Protein AF-A0A2V8DHC6-F1 (afdb_monomer_lite)

Secondary structure (DSSP, 8-state):
---------------------------TT--HHHHHT-SSPPPHHHHHHHHHHHHHHHTT-EEEEESSTT-S-EEEEE-GGG-EEEEEEEE-STT---EEEEEEEEEEEEEBTTS-EEEEEEEEEEEEETTEEEEEEEEPPSSSTTHHHHHHHHT-S--EEEEEEEETTEEEEEEEEE--PPTT----SPTT-EEEEEEETTT--EEEEEEEPPPBTTTTB-TT-EEEEEEEEE-TT------SSSPPPSSB-

Sequence (253 aa):
MTWMRGRRVWVGAAWVLSAGLASQGQVLNLPPRDVIIQSRALIDAEVAAVLEAARHAVERRTFRLSYTPGGPGADIQMGPGGRPRYIRMLSGQEGHAETVTFLHYTATAARGCDGMPRTGELVLEYEHKGSTWTAKARMRSEFELNNAAFEMLAGHQALTSGPVERLSDRTLRALVAPFQRPEGVLGGPPPGTLMSLWLDTDSLLPVRWSLTLPASAEHGIPAGVPDFEVWFTYLDGLELQPPTDVPAPACIS

Structure (mmCIF, N/CA/C/O backbone):
data_AF-A0A2V8DHC6-F1
#
_entry.id   AF-A0A2V8DHC6-F1
#
loop_
_atom_site.group_PDB
_atom_site.id
_atom_site.type_symbol
_atom_site.label_atom_id
_atom_site.label_alt_id
_atom_site.label_comp_id
_atom_site.label_asym_id
_atom_site.label_entity_id
_atom_site.label_seq_id
_atom_site.pdbx_PDB_ins_code
_atom_site.Cartn_x
_atom_site.Cartn_y
_atom_site.Cartn_z
_atom_site.occupancy
_atom_site.B_iso_or_equiv
_atom_site.auth_seq_id
_atom_site.auth_comp_id
_atom_site.auth_asym_id
_atom_site.auth_atom_id
_atom_site.pdbx_PDB_model_num
ATOM 1 N N . MET A 1 1 ? 18.384 10.936 -98.436 1.00 47.50 1 MET A N 1
ATOM 2 C CA . MET A 1 1 ? 18.915 9.618 -98.035 1.00 47.50 1 MET A CA 1
ATOM 3 C C . MET A 1 1 ? 18.195 9.165 -96.781 1.00 47.50 1 MET A C 1
ATOM 5 O O . MET A 1 1 ? 18.211 9.850 -95.770 1.00 47.50 1 MET A O 1
ATOM 9 N N . THR A 1 2 ? 17.477 8.065 -96.938 1.00 60.12 2 THR A N 1
ATOM 10 C CA . THR A 1 2 ? 16.573 7.377 -96.016 1.00 60.12 2 THR A CA 1
ATOM 11 C C . THR A 1 2 ? 17.347 6.735 -94.868 1.00 60.12 2 THR A C 1
ATOM 13 O O . THR A 1 2 ? 18.276 6.000 -95.168 1.00 60.12 2 THR A O 1
ATOM 16 N N . TRP A 1 3 ? 16.949 6.912 -93.603 1.00 48.31 3 TRP A N 1
ATOM 17 C CA . TRP A 1 3 ? 17.277 5.953 -92.535 1.00 48.31 3 TRP A CA 1
ATOM 18 C C . TRP A 1 3 ? 16.169 5.913 -91.474 1.00 48.31 3 TRP A C 1
ATOM 20 O O . TRP A 1 3 ? 15.979 6.842 -90.695 1.00 48.31 3 TRP A O 1
ATOM 30 N N . MET A 1 4 ? 15.430 4.800 -91.480 1.00 54.06 4 MET A N 1
ATOM 31 C CA . MET A 1 4 ? 14.541 4.348 -90.412 1.00 54.06 4 MET A CA 1
ATOM 32 C C . MET A 1 4 ? 15.364 3.729 -89.274 1.00 54.06 4 MET A C 1
ATOM 34 O O . MET A 1 4 ? 16.204 2.877 -89.543 1.00 54.06 4 MET A O 1
ATOM 38 N N . ARG A 1 5 ? 15.051 4.052 -88.015 1.00 55.22 5 ARG A N 1
ATOM 39 C CA . ARG A 1 5 ? 15.232 3.211 -86.807 1.00 55.22 5 ARG A CA 1
ATOM 40 C C . ARG A 1 5 ? 14.212 3.742 -85.792 1.00 55.22 5 ARG A C 1
ATOM 42 O O . ARG A 1 5 ? 14.169 4.939 -85.565 1.00 55.22 5 ARG A O 1
ATOM 49 N N . GLY A 1 6 ? 13.295 2.992 -85.196 1.00 55.94 6 GLY A N 1
ATOM 50 C CA . GLY A 1 6 ? 13.301 1.588 -84.805 1.00 55.94 6 GLY A CA 1
ATOM 51 C C . GLY A 1 6 ? 12.919 1.568 -83.322 1.00 55.94 6 GLY A C 1
ATOM 52 O O . GLY A 1 6 ? 13.794 1.613 -82.463 1.00 55.94 6 GLY A O 1
ATOM 53 N N . ARG A 1 7 ? 11.611 1.604 -83.028 1.00 54.03 7 ARG A N 1
ATOM 54 C CA . ARG A 1 7 ? 11.045 1.566 -81.667 1.00 54.03 7 ARG A CA 1
ATOM 55 C C . ARG A 1 7 ? 11.414 0.241 -80.987 1.00 54.03 7 ARG A C 1
ATOM 57 O O . ARG A 1 7 ? 11.064 -0.816 -81.501 1.00 54.03 7 ARG A O 1
ATOM 64 N N . ARG A 1 8 ? 12.049 0.293 -79.811 1.00 63.28 8 ARG A N 1
ATOM 65 C CA . ARG A 1 8 ? 12.099 -0.828 -78.857 1.00 63.28 8 ARG A CA 1
ATOM 66 C C . ARG A 1 8 ? 11.177 -0.506 -77.688 1.00 63.28 8 ARG A C 1
ATOM 68 O O . ARG A 1 8 ? 11.468 0.385 -76.898 1.00 63.28 8 ARG A O 1
ATOM 75 N N . VAL A 1 9 ? 10.056 -1.215 -77.618 1.00 54.62 9 VAL A N 1
ATOM 76 C CA . VAL A 1 9 ? 9.161 -1.228 -76.459 1.00 54.62 9 VAL A CA 1
ATOM 77 C C . VAL A 1 9 ? 9.721 -2.259 -75.481 1.00 54.62 9 VAL A C 1
ATOM 79 O O . VAL A 1 9 ? 9.819 -3.435 -75.819 1.00 54.62 9 VAL A O 1
ATOM 82 N N . TRP A 1 10 ? 10.134 -1.811 -74.299 1.00 51.84 10 TRP A N 1
ATOM 83 C CA . TRP A 1 10 ? 10.499 -2.686 -73.189 1.00 51.84 10 TRP A CA 1
ATOM 84 C C . TRP A 1 10 ? 9.227 -3.051 -72.425 1.00 51.84 10 TRP A C 1
ATOM 86 O O . TRP A 1 10 ? 8.629 -2.202 -71.769 1.00 51.84 10 TRP A O 1
ATOM 96 N N . VAL A 1 11 ? 8.802 -4.310 -72.522 1.00 54.59 11 VAL A N 1
ATOM 97 C CA . VAL A 1 11 ? 7.788 -4.883 -71.632 1.00 54.59 11 VAL A CA 1
ATOM 98 C C . VAL A 1 11 ? 8.524 -5.333 -70.372 1.00 54.59 11 VAL A C 1
ATOM 100 O O . VAL A 1 11 ? 9.143 -6.394 -70.348 1.00 54.59 11 VAL A O 1
ATOM 103 N N . GLY A 1 12 ? 8.539 -4.476 -69.352 1.00 55.88 12 GLY A N 1
ATOM 104 C CA . GLY A 1 12 ? 9.046 -4.827 -68.029 1.00 55.88 12 GLY A CA 1
ATOM 105 C C . GLY A 1 12 ? 8.072 -5.779 -67.341 1.00 55.88 12 GLY A C 1
ATOM 106 O O . GLY A 1 12 ? 6.930 -5.411 -67.079 1.00 55.88 12 GLY A O 1
ATOM 107 N N . ALA A 1 13 ? 8.516 -7.004 -67.068 1.00 55.19 13 ALA A N 1
ATOM 108 C CA . ALA A 1 13 ? 7.781 -7.966 -66.259 1.00 55.19 13 ALA A CA 1
ATOM 109 C C . ALA A 1 13 ? 7.703 -7.462 -64.807 1.00 55.19 13 ALA A C 1
ATOM 111 O O . ALA A 1 13 ? 8.713 -7.401 -64.104 1.00 55.19 13 ALA A O 1
ATOM 112 N N . ALA A 1 14 ? 6.505 -7.077 -64.371 1.00 51.75 14 ALA A N 1
ATOM 113 C CA . ALA A 1 14 ? 6.227 -6.724 -62.987 1.00 51.75 14 ALA A CA 1
ATOM 114 C C . ALA A 1 14 ? 6.125 -8.007 -62.150 1.00 51.75 14 ALA A C 1
ATOM 116 O O . ALA A 1 14 ? 5.135 -8.733 -62.217 1.00 51.75 14 ALA A O 1
ATOM 117 N N . TRP A 1 15 ? 7.161 -8.292 -61.363 1.00 52.22 15 TRP A N 1
ATOM 118 C CA . TRP A 1 15 ? 7.097 -9.300 -60.311 1.00 52.22 15 TRP A CA 1
ATOM 119 C C . TRP A 1 15 ? 6.249 -8.748 -59.165 1.00 52.22 15 TRP A C 1
ATOM 121 O O . TRP A 1 15 ? 6.691 -7.889 -58.404 1.00 52.22 15 TRP A O 1
ATOM 131 N N . VAL A 1 16 ? 5.012 -9.230 -59.052 1.00 58.09 16 VAL A N 1
ATOM 132 C CA . VAL A 1 16 ? 4.187 -9.030 -57.859 1.00 58.09 16 VAL A CA 1
ATOM 133 C C . VAL A 1 16 ? 4.774 -9.915 -56.761 1.00 58.09 16 VAL A C 1
ATOM 135 O O . VAL A 1 16 ? 4.495 -11.108 -56.685 1.00 58.09 16 VAL A O 1
ATOM 138 N N . LEU A 1 17 ? 5.636 -9.333 -55.927 1.00 57.66 17 LEU A N 1
ATOM 139 C CA . LEU A 1 17 ? 6.003 -9.902 -54.635 1.00 57.66 17 LEU A CA 1
ATOM 140 C C . LEU A 1 17 ? 4.756 -9.857 -53.752 1.00 57.66 17 LEU A C 1
ATOM 142 O O . LEU A 1 17 ? 4.441 -8.837 -53.143 1.00 57.66 17 LEU A O 1
ATOM 146 N N . SER A 1 18 ? 4.018 -10.964 -53.716 1.00 58.03 18 SER A N 1
ATOM 147 C CA . SER A 1 18 ? 2.996 -11.206 -52.707 1.00 58.03 18 SER A CA 1
ATOM 148 C C . SER A 1 18 ? 3.688 -11.268 -51.346 1.00 58.03 18 SER A C 1
ATOM 150 O O . SER A 1 18 ? 4.169 -12.319 -50.926 1.00 58.03 18 SER A O 1
ATOM 152 N N . ALA A 1 19 ? 3.785 -10.122 -50.673 1.00 60.69 19 ALA A N 1
ATOM 153 C CA . ALA A 1 19 ? 4.118 -10.059 -49.262 1.00 60.69 19 ALA A CA 1
ATOM 154 C C . ALA A 1 19 ? 3.011 -10.801 -48.510 1.00 60.69 19 ALA A C 1
ATOM 156 O O . ALA A 1 19 ? 1.928 -10.266 -48.275 1.00 60.69 19 ALA A O 1
ATOM 157 N N . GLY A 1 20 ? 3.261 -12.074 -48.204 1.00 52.97 20 GLY A N 1
ATOM 158 C CA . GLY A 1 20 ? 2.447 -12.827 -47.271 1.00 52.97 20 GLY A CA 1
ATOM 159 C C . GLY A 1 20 ? 2.486 -12.095 -45.940 1.00 52.97 20 GLY A C 1
ATOM 160 O O . GLY A 1 20 ? 3.462 -12.201 -45.201 1.00 52.97 20 GLY A O 1
ATOM 161 N N . LEU A 1 21 ? 1.433 -11.332 -45.650 1.00 58.44 21 LEU A N 1
ATOM 162 C CA . LEU A 1 21 ? 1.087 -10.920 -44.301 1.00 58.44 21 LEU A CA 1
ATOM 163 C C . LEU A 1 21 ? 0.757 -12.207 -43.548 1.00 58.44 21 LEU A C 1
ATOM 165 O O . LEU A 1 21 ? -0.398 -12.606 -43.433 1.00 58.44 21 LEU A O 1
ATOM 169 N N . ALA A 1 22 ? 1.798 -12.900 -43.089 1.00 55.72 22 ALA A N 1
ATOM 170 C CA . ALA A 1 22 ? 1.661 -13.828 -41.996 1.00 55.72 22 ALA A CA 1
ATOM 171 C C . ALA A 1 22 ? 1.126 -12.986 -40.841 1.00 55.72 22 ALA A C 1
ATOM 173 O O . ALA A 1 22 ? 1.866 -12.230 -40.208 1.00 55.72 22 ALA A O 1
ATOM 174 N N . SER A 1 23 ? -0.183 -13.070 -40.614 1.00 51.97 23 SER A N 1
ATOM 175 C CA . SER A 1 23 ? -0.780 -12.761 -39.332 1.00 51.97 23 SER A CA 1
ATOM 176 C C . SER A 1 23 ? -0.097 -13.691 -38.341 1.00 51.97 23 SER A C 1
ATOM 178 O O . SER A 1 23 ? -0.544 -14.816 -38.112 1.00 51.97 23 SER A O 1
ATOM 180 N N . GLN A 1 24 ? 1.046 -13.262 -37.809 1.00 52.16 24 GLN A N 1
ATOM 181 C CA . GLN A 1 24 ? 1.501 -13.776 -36.540 1.00 52.16 24 GLN A CA 1
ATOM 182 C C . GLN A 1 24 ? 0.326 -13.488 -35.623 1.00 52.16 24 GLN A C 1
ATOM 184 O O . GLN A 1 24 ? 0.046 -12.326 -35.327 1.00 52.16 24 GLN A O 1
ATOM 189 N N . GLY A 1 25 ? -0.437 -14.530 -35.287 1.00 49.03 25 GLY A N 1
ATOM 190 C CA . GLY A 1 25 ? -1.299 -14.484 -34.127 1.00 49.03 25 GLY A CA 1
ATOM 191 C C . GLY A 1 25 ? -0.352 -14.126 -33.005 1.00 49.03 25 GLY A C 1
ATOM 192 O O . GLY A 1 25 ? 0.398 -14.981 -32.539 1.00 49.03 25 GLY A O 1
ATOM 193 N N . GLN A 1 26 ? -0.269 -12.830 -32.699 1.00 57.25 26 GLN A N 1
ATOM 194 C CA . GLN A 1 26 ? 0.490 -12.350 -31.571 1.00 57.25 26 GLN A CA 1
ATOM 195 C C . GLN A 1 26 ? -0.001 -13.216 -30.420 1.00 57.25 26 GLN A C 1
ATOM 197 O O . GLN A 1 26 ? -1.208 -13.400 -30.237 1.00 57.25 26 GLN A O 1
ATOM 202 N N . VAL A 1 27 ? 0.938 -13.831 -29.713 1.00 56.75 27 VAL A N 1
ATOM 203 C CA . VAL A 1 27 ? 0.664 -14.515 -28.457 1.00 56.75 27 VAL A CA 1
ATOM 204 C C . VAL A 1 27 ? 0.270 -13.404 -27.480 1.00 56.75 27 VAL A C 1
ATOM 206 O O . VAL A 1 27 ? 1.072 -12.952 -26.676 1.00 56.75 27 VAL A O 1
ATOM 209 N N . LEU A 1 28 ? -0.940 -12.859 -27.649 1.00 63.66 28 LEU A N 1
ATOM 210 C CA . LEU A 1 28 ? -1.426 -11.644 -26.991 1.00 63.66 28 LEU A CA 1
ATOM 211 C C . LEU A 1 28 ? -1.706 -11.885 -25.509 1.00 63.66 28 LEU A C 1
ATOM 213 O O . LEU A 1 28 ? -1.947 -10.937 -24.776 1.00 63.66 28 LEU A O 1
ATOM 217 N N . ASN A 1 29 ? -1.644 -13.143 -25.073 1.00 80.56 29 ASN A N 1
ATOM 218 C CA . ASN A 1 29 ? -2.005 -13.572 -23.734 1.00 80.56 29 ASN A CA 1
ATOM 219 C C . ASN A 1 29 ? -0.902 -14.459 -23.150 1.00 80.56 29 ASN A C 1
ATOM 221 O O . ASN A 1 29 ? -1.153 -15.603 -22.769 1.00 80.56 29 ASN A O 1
ATOM 225 N N . LEU A 1 30 ? 0.336 -13.958 -23.117 1.00 90.56 30 LEU A N 1
ATOM 226 C CA . LEU A 1 30 ? 1.331 -14.563 -22.236 1.00 90.56 30 LEU A CA 1
ATOM 227 C C . LEU A 1 30 ? 0.840 -14.445 -20.780 1.00 90.56 30 LEU A C 1
ATOM 229 O O . LEU A 1 30 ? 0.291 -13.403 -20.407 1.00 90.56 30 LEU A O 1
ATOM 233 N N . PRO A 1 31 ? 1.028 -15.481 -19.945 1.00 95.44 31 PRO A N 1
ATOM 234 C CA . PRO A 1 31 ? 0.787 -15.380 -18.513 1.00 95.44 31 PRO A CA 1
ATOM 235 C C . PRO A 1 31 ? 1.533 -14.175 -17.916 1.00 95.44 31 PRO A C 1
ATOM 237 O O . PRO A 1 31 ? 2.685 -13.940 -18.282 1.00 95.44 31 PRO A O 1
ATOM 240 N N . PRO A 1 32 ? 0.956 -13.438 -16.949 1.00 97.12 32 PRO A N 1
ATOM 241 C CA . PRO A 1 32 ? 1.613 -12.275 -16.345 1.00 97.12 32 PRO A CA 1
ATOM 242 C C . PRO A 1 32 ? 3.027 -12.546 -15.799 1.00 97.12 32 PRO A C 1
ATOM 244 O O . PRO A 1 32 ? 3.882 -11.665 -15.848 1.00 97.12 32 PRO A O 1
ATOM 247 N N . ARG A 1 33 ? 3.303 -13.776 -15.341 1.00 96.62 33 ARG A N 1
ATOM 248 C CA . ARG A 1 33 ? 4.639 -14.220 -14.894 1.00 96.62 33 ARG A CA 1
ATOM 249 C C . ARG A 1 33 ? 5.662 -14.296 -16.034 1.00 96.62 33 ARG A C 1
ATOM 251 O O . ARG A 1 33 ? 6.818 -13.935 -15.849 1.00 96.62 33 ARG A O 1
ATOM 258 N N . ASP A 1 34 ? 5.227 -14.668 -17.232 1.00 96.44 34 ASP A N 1
ATOM 259 C CA . ASP A 1 34 ? 6.091 -14.713 -18.419 1.00 96.44 34 ASP A CA 1
ATOM 260 C C . ASP A 1 34 ? 6.278 -13.317 -19.033 1.00 96.44 34 ASP A C 1
ATOM 262 O O . ASP A 1 34 ? 7.288 -13.031 -19.683 1.00 96.44 34 ASP A O 1
ATOM 266 N N . VAL A 1 35 ? 5.304 -12.427 -18.820 1.00 96.56 35 VAL A N 1
ATOM 267 C CA . VAL A 1 35 ? 5.361 -11.020 -19.234 1.00 96.56 35 VAL A CA 1
ATOM 268 C C . VAL A 1 35 ? 6.316 -10.228 -18.342 1.00 96.56 35 VAL A C 1
ATOM 270 O O . VAL A 1 35 ? 7.165 -9.500 -18.847 1.00 96.56 35 VAL A O 1
ATOM 273 N N . ILE A 1 36 ? 6.225 -10.372 -17.017 1.00 97.69 36 ILE A N 1
ATOM 274 C CA . ILE A 1 36 ? 6.986 -9.534 -16.080 1.00 97.69 36 ILE A CA 1
ATOM 275 C C . ILE A 1 36 ? 8.508 -9.749 -16.177 1.00 97.69 36 ILE A C 1
ATOM 277 O O . ILE A 1 36 ? 9.276 -8.832 -15.896 1.00 97.69 36 ILE A O 1
ATOM 281 N N . ILE A 1 37 ? 8.967 -10.922 -16.622 1.00 97.06 37 ILE A N 1
ATOM 282 C CA . ILE A 1 37 ? 10.399 -11.239 -16.746 1.00 97.06 37 ILE A CA 1
ATOM 283 C C . ILE A 1 37 ? 11.031 -10.768 -18.069 1.00 97.06 37 ILE A C 1
ATOM 285 O O . ILE A 1 37 ? 12.252 -10.806 -18.215 1.00 97.06 37 ILE A O 1
ATOM 289 N N . GLN A 1 38 ? 10.232 -10.309 -19.041 1.00 96.44 38 GLN A N 1
ATOM 290 C CA . GLN A 1 38 ? 10.745 -9.835 -20.334 1.00 96.44 38 GLN A CA 1
ATOM 291 C C . GLN A 1 38 ? 11.807 -8.754 -20.121 1.00 96.44 38 GLN A C 1
ATOM 293 O O . GLN A 1 38 ? 11.609 -7.875 -19.298 1.00 96.44 38 GLN A O 1
ATOM 298 N N . SER A 1 39 ? 12.921 -8.765 -20.854 1.00 93.94 39 SER A N 1
ATOM 299 C CA . SER A 1 39 ? 13.987 -7.759 -20.673 1.00 93.94 39 SER A CA 1
ATOM 300 C C . SER A 1 39 ? 13.634 -6.380 -21.242 1.00 93.94 39 SER A C 1
ATOM 302 O O . SER A 1 39 ? 14.201 -5.371 -20.827 1.00 93.94 39 SER A O 1
ATOM 304 N N . ARG A 1 40 ? 12.689 -6.322 -22.188 1.00 95.75 40 ARG A N 1
ATOM 305 C CA . ARG A 1 40 ? 12.183 -5.069 -22.762 1.00 95.75 40 ARG A CA 1
ATOM 306 C C . ARG A 1 40 ? 11.268 -4.320 -21.790 1.00 95.75 40 ARG A C 1
ATOM 308 O O . ARG A 1 40 ? 10.781 -4.879 -20.808 1.00 95.75 40 ARG A O 1
ATOM 315 N N . ALA A 1 41 ? 10.987 -3.060 -22.112 1.00 96.75 41 ALA A N 1
ATOM 316 C CA . ALA A 1 41 ? 9.885 -2.344 -21.487 1.00 96.75 41 ALA A CA 1
ATOM 317 C C . ALA A 1 41 ? 8.554 -3.050 -21.802 1.00 96.75 41 ALA A C 1
ATOM 319 O O . ALA A 1 41 ? 8.319 -3.502 -22.932 1.00 96.75 41 ALA A O 1
ATOM 320 N N . LEU A 1 42 ? 7.705 -3.156 -20.784 1.00 97.25 42 LEU A N 1
ATOM 321 C CA . LEU A 1 42 ? 6.329 -3.619 -20.928 1.00 97.25 42 LEU A CA 1
ATOM 322 C C . LEU A 1 42 ? 5.467 -2.502 -21.516 1.00 97.25 42 LEU A C 1
ATOM 324 O O . LEU A 1 42 ? 5.653 -1.334 -21.170 1.00 97.25 42 LEU A O 1
ATOM 328 N N . ILE A 1 43 ? 4.527 -2.866 -22.385 1.00 96.31 43 ILE A N 1
ATOM 329 C CA . ILE A 1 43 ? 3.500 -1.931 -22.867 1.00 96.31 43 ILE A CA 1
ATOM 330 C C . ILE A 1 43 ? 2.395 -1.757 -21.815 1.00 96.31 43 ILE A C 1
ATOM 332 O O . ILE A 1 43 ? 2.251 -2.584 -20.916 1.00 96.31 43 ILE A O 1
ATOM 336 N N . ASP A 1 44 ? 1.563 -0.725 -21.947 1.00 96.44 44 ASP A N 1
ATOM 337 C CA . ASP A 1 44 ? 0.533 -0.389 -20.948 1.00 96.44 44 ASP A CA 1
ATOM 338 C C . ASP A 1 44 ? -0.412 -1.559 -20.626 1.00 96.44 44 ASP A C 1
ATOM 340 O O . ASP A 1 44 ? -0.709 -1.826 -19.462 1.00 96.44 44 ASP A O 1
ATOM 344 N N . ALA A 1 45 ? -0.836 -2.317 -21.644 1.00 95.75 45 ALA A N 1
ATOM 345 C CA . ALA A 1 45 ? -1.695 -3.489 -21.461 1.00 95.75 45 ALA A CA 1
ATOM 346 C C . ALA A 1 45 ? -1.015 -4.603 -20.640 1.00 95.75 45 ALA A C 1
ATOM 348 O O . ALA A 1 45 ? -1.657 -5.269 -19.831 1.00 95.75 45 ALA A O 1
ATOM 349 N N . GLU A 1 46 ? 0.293 -4.784 -20.816 1.00 97.06 46 GLU A N 1
ATOM 350 C CA . GLU A 1 46 ? 1.086 -5.757 -20.064 1.00 97.06 46 GLU A CA 1
ATOM 351 C C . GLU A 1 46 ? 1.294 -5.311 -18.617 1.00 97.06 46 GLU A C 1
ATOM 353 O O . GLU A 1 46 ? 1.177 -6.126 -17.705 1.00 97.06 46 GLU A O 1
ATOM 358 N N . VAL A 1 47 ? 1.543 -4.016 -18.391 1.00 98.12 47 VAL A N 1
ATOM 359 C CA . VAL A 1 47 ? 1.614 -3.440 -17.040 1.00 98.12 47 VAL A CA 1
ATOM 360 C C . VAL A 1 47 ? 0.286 -3.636 -16.311 1.00 98.12 47 VAL A C 1
ATOM 362 O O . VAL A 1 47 ? 0.284 -4.096 -15.170 1.00 98.12 47 VAL A O 1
ATOM 365 N N . ALA A 1 48 ? -0.841 -3.356 -16.971 1.00 97.06 48 ALA A N 1
ATOM 366 C CA . ALA A 1 48 ? -2.168 -3.568 -16.400 1.00 97.06 48 ALA A CA 1
ATOM 367 C C . ALA A 1 48 ? -2.418 -5.045 -16.046 1.00 97.06 48 ALA A C 1
ATOM 369 O O . ALA A 1 48 ? -2.902 -5.332 -14.951 1.00 97.06 48 ALA A O 1
ATOM 370 N N . ALA A 1 49 ? -2.040 -5.981 -16.925 1.00 97.25 49 ALA A N 1
ATOM 371 C CA . ALA A 1 49 ? -2.184 -7.418 -16.684 1.00 97.25 49 ALA A CA 1
ATOM 372 C C . ALA A 1 49 ? -1.311 -7.919 -15.519 1.00 97.25 49 ALA A C 1
ATOM 374 O O . ALA A 1 49 ? -1.776 -8.692 -14.679 1.00 97.25 49 ALA A O 1
ATOM 375 N N . VAL A 1 50 ? -0.057 -7.459 -15.435 1.00 98.12 50 VAL A N 1
ATOM 376 C CA . VAL A 1 50 ? 0.847 -7.762 -14.313 1.00 98.12 50 VAL A CA 1
ATOM 377 C C . VAL A 1 50 ? 0.295 -7.206 -13.005 1.00 98.12 50 VAL A C 1
ATOM 379 O O . VAL A 1 50 ? 0.292 -7.908 -11.995 1.00 98.12 50 VAL A O 1
ATOM 382 N N . LEU A 1 51 ? -0.203 -5.971 -13.017 1.00 98.31 51 LEU A N 1
ATOM 383 C CA . LEU A 1 51 ? -0.727 -5.321 -11.825 1.00 98.31 51 LEU A CA 1
ATOM 384 C C . LEU A 1 51 ? -2.018 -5.984 -11.321 1.00 98.31 51 LEU A C 1
ATOM 386 O O . LEU A 1 51 ? -2.172 -6.177 -10.117 1.00 98.31 51 LEU A O 1
ATOM 390 N N . GLU A 1 52 ? -2.915 -6.393 -12.220 1.00 98.00 52 GLU A N 1
ATOM 391 C CA . GLU A 1 52 ? -4.104 -7.172 -11.853 1.00 98.00 52 GLU A CA 1
ATOM 392 C C . GLU A 1 52 ? -3.722 -8.507 -11.203 1.00 98.00 52 GLU A C 1
ATOM 394 O O . GLU A 1 52 ? -4.229 -8.864 -10.139 1.00 98.00 52 GLU A O 1
ATOM 399 N N . ALA A 1 53 ? -2.754 -9.219 -11.782 1.00 98.25 53 ALA A N 1
ATOM 400 C CA . ALA A 1 53 ? -2.265 -10.465 -11.207 1.00 98.25 53 ALA A CA 1
ATOM 401 C C . ALA A 1 53 ? -1.574 -10.260 -9.846 1.00 98.25 53 ALA A C 1
ATOM 403 O O . ALA A 1 53 ? -1.735 -11.090 -8.950 1.00 98.25 53 ALA A O 1
ATOM 404 N N . ALA A 1 54 ? -0.864 -9.145 -9.652 1.00 98.50 54 ALA A N 1
ATOM 405 C CA . ALA A 1 54 ? -0.275 -8.777 -8.365 1.00 98.50 54 ALA A CA 1
ATOM 406 C C . ALA A 1 54 ? -1.345 -8.487 -7.295 1.00 98.50 54 ALA A C 1
ATOM 408 O O . ALA A 1 54 ? -1.208 -8.932 -6.153 1.00 98.50 54 ALA A O 1
ATOM 409 N N . ARG A 1 55 ? -2.444 -7.805 -7.657 1.00 98.38 55 ARG A N 1
ATOM 410 C CA . ARG A 1 55 ? -3.594 -7.593 -6.757 1.00 98.38 55 ARG A CA 1
ATOM 411 C C . ARG A 1 55 ? -4.211 -8.911 -6.307 1.00 98.38 55 ARG A C 1
ATOM 413 O O . ARG A 1 55 ? -4.465 -9.080 -5.119 1.00 98.38 55 ARG A O 1
ATOM 420 N N . HIS A 1 56 ? -4.404 -9.853 -7.225 1.00 98.12 56 HIS A N 1
ATOM 421 C CA . HIS A 1 56 ? -4.884 -11.187 -6.867 1.00 98.12 56 HIS A CA 1
ATOM 422 C C . HIS A 1 56 ? -3.884 -11.965 -6.006 1.00 98.12 56 HIS A C 1
ATOM 424 O O . HIS A 1 56 ? -4.287 -12.655 -5.074 1.00 98.12 56 HIS A O 1
ATOM 430 N N . ALA A 1 57 ? -2.580 -11.850 -6.276 1.00 98.19 57 ALA A N 1
ATOM 431 C CA . ALA A 1 57 ? -1.553 -12.545 -5.501 1.00 98.19 57 ALA A CA 1
ATOM 432 C C . ALA A 1 57 ? -1.500 -12.074 -4.037 1.00 98.19 57 ALA A C 1
ATOM 434 O O . ALA A 1 57 ? -1.271 -12.883 -3.132 1.00 98.19 57 ALA A O 1
ATOM 435 N N . VAL A 1 58 ? -1.716 -10.775 -3.806 1.00 98.12 58 VAL A N 1
ATOM 436 C CA . VAL A 1 58 ? -1.662 -10.163 -2.473 1.00 98.12 58 VAL A CA 1
ATOM 437 C C . VAL A 1 58 ? -2.995 -10.233 -1.720 1.00 98.12 58 VAL A C 1
ATOM 439 O O . VAL A 1 58 ? -3.020 -10.045 -0.507 1.00 98.12 58 VAL A O 1
ATOM 442 N N . GLU A 1 59 ? -4.108 -10.510 -2.400 1.00 97.38 59 GLU A N 1
ATOM 443 C CA . GLU A 1 59 ? -5.437 -10.556 -1.792 1.00 97.38 59 GLU A CA 1
ATOM 444 C C . GLU A 1 59 ? -5.477 -11.523 -0.594 1.00 97.38 59 GLU A C 1
ATOM 446 O O . GLU A 1 59 ? -5.017 -12.664 -0.665 1.00 97.38 59 GLU A O 1
ATOM 451 N N . ARG A 1 60 ? -6.018 -11.048 0.540 1.00 96.38 60 ARG A N 1
ATOM 452 C CA . ARG A 1 60 ? -6.101 -11.761 1.831 1.00 96.38 60 ARG A CA 1
ATOM 453 C C . ARG A 1 60 ? -4.760 -12.133 2.468 1.00 96.38 60 ARG A C 1
ATOM 455 O O . ARG A 1 60 ? -4.764 -12.736 3.543 1.00 96.38 60 ARG A O 1
ATOM 462 N N . ARG A 1 61 ? -3.626 -11.768 1.865 1.00 98.25 61 ARG A N 1
ATOM 463 C CA . ARG A 1 61 ? -2.306 -11.943 2.474 1.00 98.25 61 ARG A CA 1
ATOM 464 C C . ARG A 1 61 ? -2.081 -10.899 3.555 1.00 98.25 61 ARG A C 1
ATOM 466 O O . ARG A 1 61 ? -2.549 -9.764 3.451 1.00 98.25 61 ARG A O 1
ATOM 473 N N . THR A 1 62 ? -1.304 -11.300 4.552 1.00 98.56 62 THR A N 1
ATOM 474 C CA . THR A 1 62 ? -0.799 -10.413 5.594 1.00 98.56 62 THR A CA 1
ATOM 475 C C . THR A 1 62 ? 0.702 -10.242 5.417 1.00 98.56 62 THR A C 1
ATOM 477 O O . THR A 1 62 ? 1.421 -11.211 5.164 1.00 98.56 62 THR A O 1
ATOM 480 N N . PHE A 1 63 ? 1.186 -9.015 5.544 1.00 98.50 63 PHE A N 1
ATOM 481 C CA . PHE A 1 63 ? 2.610 -8.703 5.538 1.00 98.50 63 PHE A CA 1
ATOM 482 C C . PHE A 1 63 ? 2.927 -7.616 6.557 1.00 98.50 63 PHE A C 1
ATOM 484 O O . PHE A 1 63 ? 2.061 -6.843 6.955 1.00 98.50 63 PHE A O 1
ATOM 491 N N . ARG A 1 64 ? 4.190 -7.540 6.957 1.00 98.31 64 ARG A N 1
ATOM 492 C CA . ARG A 1 64 ? 4.745 -6.421 7.703 1.00 98.31 64 ARG A CA 1
ATOM 493 C C . ARG A 1 64 ? 5.350 -5.410 6.750 1.00 98.31 64 ARG A C 1
ATOM 495 O O . ARG A 1 64 ? 6.106 -5.785 5.855 1.00 98.31 64 ARG A O 1
ATOM 502 N N . LEU A 1 65 ? 5.030 -4.145 6.979 1.00 97.75 65 LEU A N 1
ATOM 503 C CA . LEU A 1 65 ? 5.572 -3.011 6.255 1.00 97.75 65 LEU A CA 1
ATOM 504 C C . LEU A 1 65 ? 6.642 -2.313 7.110 1.00 97.75 65 LEU A C 1
ATOM 506 O O . LEU A 1 65 ? 6.307 -1.755 8.155 1.00 97.75 65 LEU A O 1
ATOM 510 N N . SER A 1 66 ? 7.909 -2.346 6.689 1.00 97.12 66 SER A N 1
ATOM 511 C CA . SER A 1 66 ? 9.057 -1.871 7.488 1.00 97.12 66 SER A CA 1
ATOM 512 C C . SER A 1 66 ? 10.097 -1.102 6.662 1.00 97.12 66 SER A C 1
ATOM 514 O O . SER A 1 66 ? 10.227 -1.314 5.461 1.00 97.12 66 SER A O 1
ATOM 516 N N . TYR A 1 67 ? 10.879 -0.222 7.299 1.00 95.56 67 TYR A N 1
ATOM 517 C CA . TYR A 1 67 ? 11.946 0.548 6.625 1.00 95.56 67 TYR A CA 1
ATOM 518 C C . TYR A 1 67 ? 13.201 -0.269 6.309 1.00 95.56 67 TYR A C 1
ATOM 520 O O . TYR A 1 67 ? 13.997 0.102 5.454 1.00 95.56 67 TYR A O 1
ATOM 528 N N . THR A 1 68 ? 13.373 -1.401 6.983 1.00 94.25 68 THR A N 1
ATOM 529 C CA . THR A 1 68 ? 14.426 -2.376 6.703 1.00 94.25 68 THR A CA 1
ATOM 530 C C . THR A 1 68 ? 13.797 -3.746 6.455 1.00 94.25 68 THR A C 1
ATOM 532 O O . THR A 1 68 ? 12.751 -4.043 7.046 1.00 94.25 68 THR A O 1
ATOM 535 N N . PRO A 1 69 ? 14.390 -4.604 5.606 1.00 93.75 69 PRO A N 1
ATOM 536 C CA . PRO A 1 69 ? 13.882 -5.954 5.376 1.00 93.75 69 PRO A CA 1
ATOM 537 C C . PRO A 1 69 ? 13.723 -6.733 6.689 1.00 93.75 69 PRO A C 1
ATOM 539 O O . PRO A 1 69 ? 14.674 -6.874 7.454 1.00 93.75 69 PRO A O 1
ATOM 542 N N . GLY A 1 70 ? 12.509 -7.220 6.966 1.00 92.31 70 GLY A N 1
ATOM 543 C CA . GLY A 1 70 ? 12.204 -7.989 8.184 1.00 92.31 70 GLY A CA 1
ATOM 544 C C . GLY A 1 70 ? 12.200 -7.188 9.497 1.00 92.31 70 GLY A C 1
ATOM 545 O O . GLY A 1 70 ? 12.012 -7.778 10.560 1.00 92.31 70 GLY A O 1
ATOM 546 N N . GLY A 1 71 ? 12.387 -5.866 9.439 1.00 94.56 71 GLY A N 1
ATOM 547 C CA . GLY A 1 71 ? 12.361 -4.985 10.604 1.00 94.56 71 GLY A CA 1
ATOM 548 C C . GLY A 1 71 ? 10.975 -4.848 11.258 1.00 94.56 71 GLY A C 1
ATOM 549 O O . GLY A 1 71 ? 9.975 -5.375 10.759 1.00 94.56 71 GLY A O 1
ATOM 550 N N . PRO A 1 72 ? 10.887 -4.126 12.391 1.00 94.38 72 PRO A N 1
ATOM 551 C CA . PRO A 1 72 ? 9.607 -3.777 12.999 1.00 94.38 72 PRO A CA 1
ATOM 552 C C . PRO A 1 72 ? 8.796 -2.858 12.075 1.00 94.38 72 PRO A C 1
ATOM 554 O O . PRO A 1 72 ? 9.353 -2.103 11.276 1.00 94.38 72 PRO A O 1
ATOM 557 N N . GLY A 1 73 ? 7.470 -2.924 12.183 1.00 95.25 73 GLY A N 1
ATOM 558 C CA . GLY A 1 73 ? 6.580 -2.215 11.276 1.00 95.25 73 GLY A CA 1
ATOM 559 C C . GLY A 1 73 ? 5.108 -2.509 11.528 1.00 95.25 73 GLY A C 1
ATOM 560 O O . GLY A 1 73 ? 4.767 -3.266 12.438 1.00 95.25 73 GLY A O 1
ATOM 561 N N . ALA A 1 74 ? 4.242 -1.911 10.714 1.00 97.12 74 ALA A N 1
ATOM 562 C CA . ALA A 1 74 ? 2.814 -2.197 10.756 1.00 97.12 74 ALA A CA 1
ATOM 563 C C . ALA A 1 74 ? 2.528 -3.538 10.075 1.00 97.12 74 ALA A C 1
ATOM 565 O O . ALA A 1 74 ? 3.036 -3.795 8.983 1.00 97.12 74 ALA A O 1
ATOM 566 N N . ASP A 1 75 ? 1.693 -4.366 10.693 1.00 98.19 75 ASP A N 1
ATOM 567 C CA . ASP A 1 75 ? 1.150 -5.555 10.045 1.00 98.19 75 ASP A CA 1
ATOM 568 C C . ASP A 1 75 ? -0.085 -5.131 9.238 1.00 98.19 75 ASP A C 1
ATOM 570 O O . ASP A 1 75 ? -0.959 -4.428 9.744 1.00 98.19 75 ASP A O 1
ATOM 574 N N . ILE A 1 76 ? -0.163 -5.537 7.978 1.00 98.50 76 ILE A N 1
ATOM 575 C CA . ILE A 1 76 ? -1.198 -5.122 7.032 1.00 98.50 76 ILE A CA 1
ATOM 576 C C . ILE A 1 76 ? -1.793 -6.370 6.403 1.00 98.50 76 ILE A C 1
ATOM 578 O O . ILE A 1 76 ? -1.063 -7.179 5.834 1.00 98.50 76 ILE A O 1
ATOM 582 N N . GLN A 1 77 ? -3.115 -6.509 6.476 1.00 98.50 77 GLN A N 1
ATOM 583 C CA . GLN A 1 77 ? -3.851 -7.518 5.726 1.00 98.50 77 GLN A CA 1
ATOM 584 C C . GLN A 1 77 ? -4.553 -6.859 4.546 1.00 98.50 77 GLN A C 1
ATOM 586 O O . GLN A 1 77 ? -5.335 -5.917 4.715 1.00 98.50 77 GLN A O 1
ATOM 591 N N . MET A 1 78 ? -4.293 -7.376 3.350 1.00 98.38 78 MET A N 1
ATOM 592 C CA . MET A 1 78 ? -4.873 -6.843 2.124 1.00 98.38 78 MET A CA 1
ATOM 593 C C . MET A 1 78 ? -6.291 -7.351 1.909 1.00 98.38 78 MET A C 1
ATOM 595 O O . MET A 1 78 ? -6.592 -8.537 2.057 1.00 98.38 78 MET A O 1
ATOM 599 N N . GLY A 1 79 ? -7.163 -6.430 1.523 1.00 97.12 79 GLY A N 1
ATOM 600 C CA . GLY A 1 79 ? -8.463 -6.727 0.955 1.00 97.12 79 GLY A CA 1
ATOM 601 C C . GLY A 1 79 ? -8.401 -6.913 -0.563 1.00 97.12 79 GLY A C 1
ATOM 602 O O . GLY A 1 79 ? -7.320 -6.925 -1.163 1.00 97.12 79 GLY A O 1
ATOM 603 N N . PRO A 1 80 ? -9.576 -7.041 -1.193 1.00 94.81 80 PRO A N 1
ATOM 604 C CA . PRO A 1 80 ? -9.702 -7.055 -2.644 1.00 94.81 80 PRO A CA 1
ATOM 605 C C . PRO A 1 80 ? -9.172 -5.762 -3.283 1.00 94.81 80 PRO A C 1
ATOM 607 O O . PRO A 1 80 ? -9.142 -4.701 -2.656 1.00 94.81 80 PRO A O 1
ATOM 610 N N . GLY A 1 81 ? -8.770 -5.839 -4.554 1.00 94.12 81 GLY A N 1
ATOM 611 C CA . GLY A 1 81 ? -8.414 -4.656 -5.346 1.00 94.12 81 GLY A CA 1
ATOM 612 C C . GLY A 1 81 ? -7.099 -3.974 -4.951 1.00 94.12 81 GLY A C 1
ATOM 613 O O . GLY A 1 81 ? -6.875 -2.831 -5.333 1.00 94.12 81 GLY A O 1
ATOM 614 N N . GLY A 1 82 ? -6.222 -4.636 -4.189 1.00 95.50 82 GLY A N 1
ATOM 615 C CA . GLY A 1 82 ? -4.919 -4.068 -3.818 1.00 95.50 82 GLY A CA 1
ATOM 616 C C . GLY A 1 82 ? -4.982 -2.992 -2.731 1.00 95.50 82 GLY A C 1
ATOM 617 O O . GLY A 1 82 ? -4.063 -2.180 -2.617 1.00 95.50 82 GLY A O 1
ATOM 618 N N . ARG A 1 83 ? -6.051 -2.975 -1.924 1.00 96.38 83 ARG A N 1
ATOM 619 C CA . ARG A 1 83 ? -6.232 -2.049 -0.797 1.00 96.38 83 ARG A CA 1
ATOM 620 C C . ARG A 1 83 ? -6.013 -2.738 0.549 1.00 96.38 83 ARG A C 1
ATOM 622 O O . ARG A 1 83 ? -6.423 -3.888 0.698 1.00 96.38 83 ARG A O 1
ATOM 629 N N . PRO A 1 84 ? -5.434 -2.059 1.552 1.00 97.56 84 PRO A N 1
ATOM 630 C CA . PRO A 1 84 ? -5.470 -2.545 2.926 1.00 97.56 84 PRO A CA 1
ATOM 631 C C . PRO A 1 84 ? -6.915 -2.748 3.390 1.00 97.56 84 PRO A C 1
ATOM 633 O O . PRO A 1 84 ? -7.768 -1.899 3.151 1.00 97.56 84 PRO A O 1
ATOM 636 N N . ARG A 1 85 ? -7.180 -3.865 4.069 1.00 97.81 85 ARG A N 1
ATOM 637 C CA . ARG A 1 85 ? -8.429 -4.101 4.808 1.00 97.81 85 ARG A CA 1
ATOM 638 C C . ARG A 1 85 ? -8.228 -3.839 6.293 1.00 97.81 85 ARG A C 1
ATOM 640 O O . ARG A 1 85 ? -9.042 -3.166 6.922 1.00 97.81 85 ARG A O 1
ATOM 647 N N . TYR A 1 86 ? -7.123 -4.349 6.828 1.00 98.31 86 TYR A N 1
ATOM 648 C CA . TYR A 1 86 ? -6.741 -4.172 8.220 1.00 98.31 86 TYR A CA 1
ATOM 649 C C . TYR A 1 86 ? -5.296 -3.716 8.327 1.00 98.31 86 TYR A C 1
ATOM 651 O O . TYR A 1 86 ? -4.435 -4.204 7.595 1.00 98.31 86 TYR A O 1
ATOM 659 N N . ILE A 1 87 ? -5.033 -2.812 9.264 1.00 97.94 87 ILE A N 1
ATOM 660 C CA . ILE A 1 87 ? -3.680 -2.419 9.656 1.00 97.94 87 ILE A CA 1
ATOM 661 C C . ILE A 1 87 ? -3.583 -2.527 11.169 1.00 97.94 87 ILE A C 1
ATOM 663 O O . ILE A 1 87 ? -4.408 -1.968 11.882 1.00 97.94 87 ILE A O 1
ATOM 667 N N . ARG A 1 88 ? -2.554 -3.204 11.664 1.00 97.62 88 ARG A N 1
ATOM 668 C CA . ARG A 1 88 ? -2.210 -3.272 13.080 1.00 97.62 88 ARG A CA 1
ATOM 669 C C . ARG A 1 88 ? -0.851 -2.625 13.296 1.00 97.62 88 ARG A C 1
ATOM 671 O O . ARG A 1 88 ? 0.143 -3.021 12.694 1.00 97.62 88 ARG A O 1
ATOM 678 N N . MET A 1 89 ? -0.807 -1.649 14.188 1.00 96.00 89 MET A N 1
ATOM 679 C CA . MET A 1 89 ? 0.401 -0.941 14.590 1.00 96.00 89 MET A CA 1
ATOM 680 C C . MET A 1 89 ? 0.634 -1.155 16.080 1.00 96.00 89 MET A C 1
ATOM 682 O O . MET A 1 89 ? -0.303 -1.137 16.879 1.00 96.00 89 MET A O 1
ATOM 686 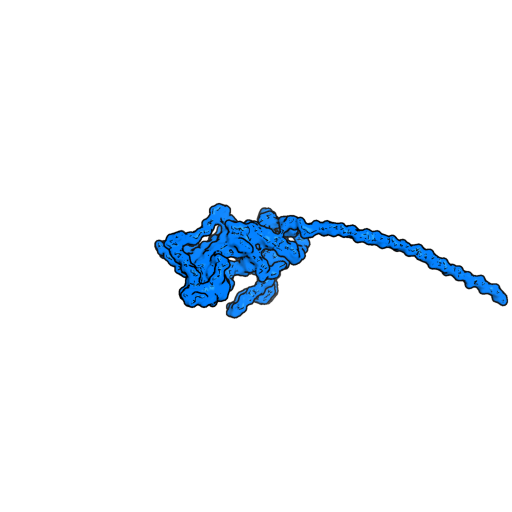N N . LEU A 1 90 ? 1.897 -1.362 16.435 1.00 93.25 90 LEU A N 1
ATOM 687 C CA . LEU A 1 90 ? 2.362 -1.427 17.813 1.00 93.25 90 LEU A CA 1
ATOM 688 C C . LEU A 1 90 ? 3.240 -0.203 18.054 1.00 93.25 90 LEU A C 1
ATOM 690 O O . LEU A 1 90 ? 4.191 0.018 17.304 1.00 93.25 90 LEU A O 1
ATOM 694 N N . SER A 1 91 ? 2.926 0.583 19.077 1.00 88.44 91 SER A N 1
ATOM 695 C CA . SER A 1 91 ? 3.751 1.708 19.515 1.00 88.44 91 SER A CA 1
ATOM 696 C C . SER A 1 91 ? 4.073 1.596 21.005 1.00 88.44 91 SER A C 1
ATOM 698 O O . SER A 1 91 ? 3.326 1.002 21.784 1.00 88.44 91 SER A O 1
ATOM 700 N N . GLY A 1 92 ? 5.233 2.126 21.385 1.00 83.00 92 GLY A N 1
ATOM 701 C CA . GLY A 1 92 ? 5.755 2.115 22.750 1.00 83.00 92 GLY A CA 1
ATOM 702 C C . GLY A 1 92 ? 7.278 2.251 22.767 1.00 83.00 92 GLY A C 1
ATOM 703 O O . GLY A 1 92 ? 7.926 2.160 21.719 1.00 83.00 92 GLY A O 1
ATOM 704 N N . GLN A 1 93 ? 7.845 2.510 23.943 1.00 75.00 93 GLN A N 1
ATOM 705 C CA . GLN A 1 93 ? 9.291 2.602 24.143 1.00 75.00 93 GLN A CA 1
ATOM 706 C C . GLN A 1 93 ? 9.857 1.284 24.703 1.00 75.00 93 GLN A C 1
ATOM 708 O O . GLN A 1 93 ? 9.177 0.539 25.402 1.00 75.00 93 GLN A O 1
ATOM 713 N N . GLU A 1 94 ? 11.118 0.992 24.366 1.00 58.19 94 GLU A N 1
ATOM 714 C CA . GLU A 1 94 ? 11.983 0.054 25.105 1.00 58.19 94 GLU A CA 1
ATOM 715 C C . GLU A 1 94 ? 11.391 -1.339 25.416 1.00 58.19 94 GLU A C 1
ATOM 717 O O . GLU A 1 94 ? 11.493 -1.852 26.525 1.00 58.19 94 GLU A O 1
ATOM 722 N N . GLY A 1 95 ? 10.802 -2.003 24.418 1.00 57.16 95 GLY A N 1
ATOM 723 C CA . GLY A 1 95 ? 10.374 -3.403 24.555 1.00 57.16 95 GLY A CA 1
ATOM 724 C C . GLY A 1 95 ? 8.989 -3.603 25.175 1.00 57.16 95 GLY A C 1
ATOM 725 O O . GLY A 1 95 ? 8.560 -4.748 25.327 1.00 57.16 95 GLY A O 1
ATOM 726 N N . HIS A 1 96 ? 8.251 -2.523 25.442 1.00 61.28 96 HIS A N 1
ATOM 727 C CA . HIS A 1 96 ? 6.844 -2.582 25.828 1.00 61.28 96 HIS A CA 1
ATOM 728 C C . HIS A 1 96 ? 5.968 -1.907 24.769 1.00 61.28 96 HIS A C 1
ATOM 730 O O . HIS A 1 96 ? 6.140 -0.734 24.452 1.00 61.28 96 HIS A O 1
ATOM 736 N N . ALA A 1 97 ? 5.017 -2.657 24.200 1.00 67.88 97 ALA A N 1
ATOM 737 C CA . ALA A 1 97 ? 3.961 -2.075 23.377 1.00 67.88 97 ALA A CA 1
ATOM 738 C C . ALA A 1 97 ? 2.932 -1.423 24.311 1.00 67.88 97 ALA A C 1
ATOM 740 O O . ALA A 1 97 ? 2.098 -2.106 24.902 1.00 67.88 97 ALA A O 1
ATOM 741 N N . GLU A 1 98 ? 3.023 -0.106 24.469 1.00 82.44 98 GLU A N 1
ATOM 742 C CA . GLU A 1 98 ? 2.116 0.681 25.308 1.00 82.44 98 GLU A CA 1
ATOM 743 C C . GLU A 1 98 ? 0.764 0.909 24.632 1.00 82.44 98 GLU A C 1
ATOM 745 O O . GLU A 1 98 ? -0.247 1.127 25.302 1.00 82.44 98 GLU A O 1
ATOM 750 N N . THR A 1 99 ? 0.732 0.882 23.297 1.00 92.44 99 THR A N 1
ATOM 751 C CA . THR A 1 99 ? -0.491 1.086 22.524 1.00 92.44 99 THR A CA 1
ATOM 752 C C . THR A 1 99 ? -0.551 0.150 21.320 1.00 92.44 99 THR A C 1
ATOM 754 O O . THR A 1 99 ? 0.403 0.019 20.550 1.00 92.44 99 THR A O 1
ATOM 757 N N . VAL A 1 100 ? -1.704 -0.501 21.150 1.00 95.00 100 VAL A N 1
ATOM 758 C CA . VAL A 1 100 ? -2.051 -1.222 19.919 1.00 95.00 100 VAL A CA 1
ATOM 759 C C . VAL A 1 100 ? -3.094 -0.402 19.184 1.00 95.00 100 VAL A C 1
ATOM 761 O O . VAL A 1 100 ? -4.180 -0.174 19.711 1.00 95.00 100 VAL A O 1
ATOM 764 N N . THR A 1 101 ? -2.783 0.009 17.961 1.00 96.56 101 THR A N 1
ATOM 765 C CA . THR A 1 101 ? -3.752 0.648 17.069 1.00 96.56 101 THR A CA 1
ATOM 766 C C . THR A 1 101 ? -4.139 -0.342 15.985 1.00 96.56 101 THR A C 1
ATOM 768 O O . THR A 1 101 ? -3.275 -0.922 15.327 1.00 96.56 101 THR A O 1
ATOM 771 N N . PHE A 1 102 ? -5.435 -0.534 15.782 1.00 97.75 102 PHE A N 1
ATOM 772 C CA . PHE A 1 102 ? -5.979 -1.374 14.728 1.00 97.75 102 PHE A CA 1
ATOM 773 C C . PHE A 1 102 ? -6.909 -0.536 13.851 1.00 97.75 102 PHE A C 1
ATOM 775 O O . PHE A 1 102 ? -7.889 0.023 14.335 1.00 97.75 102 PHE A O 1
ATOM 782 N N . LEU A 1 103 ? -6.603 -0.435 12.563 1.00 98.19 103 LEU A N 1
ATOM 783 C CA . LEU A 1 103 ? -7.426 0.244 11.569 1.00 98.19 103 LEU A CA 1
ATOM 784 C C . LEU A 1 103 ? -8.185 -0.793 10.751 1.00 98.19 103 LEU A C 1
ATOM 786 O O . LEU A 1 103 ? -7.604 -1.773 10.287 1.00 98.19 103 LEU A O 1
ATOM 790 N N . HIS A 1 104 ? -9.471 -0.547 10.540 1.00 98.25 104 HIS A N 1
ATOM 791 C CA . HIS A 1 104 ? -10.340 -1.329 9.674 1.00 98.25 104 HIS A CA 1
ATOM 792 C C . HIS A 1 104 ? -10.906 -0.422 8.580 1.00 98.25 104 HIS A C 1
ATOM 794 O O . HIS A 1 104 ? -11.727 0.457 8.845 1.00 98.25 104 HIS A O 1
ATOM 800 N N . TYR A 1 105 ? -10.463 -0.667 7.349 1.00 97.81 105 TYR A N 1
ATOM 801 C CA . TYR A 1 105 ? -10.975 -0.049 6.130 1.00 97.81 105 TYR A CA 1
ATOM 802 C C . TYR A 1 105 ? -12.206 -0.836 5.684 1.00 97.81 105 TYR A C 1
ATOM 804 O O . TYR A 1 105 ? -12.119 -2.021 5.351 1.00 97.81 105 TYR A O 1
ATOM 812 N N . THR A 1 106 ? -13.376 -0.211 5.791 1.00 96.94 106 THR A N 1
ATOM 813 C CA . THR A 1 106 ? -14.662 -0.917 5.693 1.00 96.94 106 THR A CA 1
ATOM 814 C C . THR A 1 106 ? -15.169 -1.079 4.261 1.00 96.94 106 THR A C 1
ATOM 816 O O . THR A 1 106 ? -16.156 -1.780 4.048 1.00 96.94 106 THR A O 1
ATOM 819 N N . ALA A 1 107 ? -14.554 -0.402 3.287 1.00 95.75 107 ALA A N 1
ATOM 820 C CA . ALA A 1 107 ? -15.070 -0.205 1.934 1.00 95.75 107 ALA A CA 1
ATOM 821 C C . ALA A 1 107 ? -16.493 0.397 1.881 1.00 95.75 107 ALA A C 1
ATOM 823 O O . ALA A 1 107 ? -17.175 0.307 0.859 1.00 95.75 107 ALA A O 1
ATOM 824 N N . THR A 1 108 ? -16.954 1.028 2.967 1.00 96.88 108 THR A N 1
ATOM 825 C CA . THR A 1 108 ? -18.249 1.719 3.026 1.00 96.88 108 THR A CA 1
ATOM 826 C C . THR A 1 108 ? -18.065 3.231 2.978 1.00 96.88 108 THR A C 1
ATOM 828 O O . THR A 1 108 ? -17.061 3.762 3.451 1.00 96.88 108 THR A O 1
ATOM 831 N N . ALA A 1 109 ? -19.030 3.944 2.393 1.00 97.69 109 ALA A N 1
ATOM 832 C CA . ALA A 1 109 ? -18.998 5.403 2.340 1.00 97.69 109 ALA A CA 1
ATOM 833 C C . ALA A 1 109 ? -19.151 6.008 3.744 1.00 97.69 109 ALA A C 1
ATOM 835 O O . ALA A 1 109 ? -20.049 5.624 4.497 1.00 97.69 109 ALA A O 1
ATOM 836 N N . ALA A 1 110 ? -18.310 6.988 4.071 1.00 98.06 110 ALA A N 1
ATOM 837 C CA . ALA A 1 110 ? -18.351 7.676 5.352 1.00 98.06 110 ALA A CA 1
ATOM 838 C C . ALA A 1 110 ? -19.637 8.505 5.525 1.00 98.06 110 ALA A C 1
ATOM 840 O O . ALA A 1 110 ? -20.117 9.166 4.599 1.00 98.06 110 ALA A O 1
ATOM 841 N N . ARG A 1 111 ? -20.195 8.499 6.740 1.00 98.31 111 ARG A N 1
ATOM 842 C CA . ARG A 1 111 ? -21.370 9.297 7.129 1.00 98.31 111 ARG A CA 1
ATOM 843 C C . ARG A 1 111 ? -21.199 9.834 8.543 1.00 98.31 111 ARG A C 1
ATOM 845 O O . ARG A 1 111 ? -20.620 9.156 9.393 1.00 98.31 111 ARG A O 1
ATOM 852 N N . GLY A 1 112 ? -21.690 11.044 8.785 1.00 98.12 112 GLY A N 1
ATOM 853 C CA . GLY A 1 112 ? -21.791 11.596 10.132 1.00 98.12 112 GLY A CA 1
ATOM 854 C C . GLY A 1 112 ? -22.945 10.964 10.909 1.00 98.12 112 GLY A C 1
ATOM 855 O O . GLY A 1 112 ? -23.877 10.413 10.319 1.00 98.12 112 GLY A O 1
ATOM 856 N N . CYS A 1 113 ? -22.899 11.043 12.238 1.00 98.25 113 CYS A N 1
ATOM 857 C CA . CYS A 1 113 ? -24.011 10.607 13.088 1.00 98.25 113 CYS A CA 1
ATOM 858 C C . CYS A 1 113 ? -25.245 11.526 12.981 1.00 98.25 113 CYS A C 1
ATOM 860 O O . CYS A 1 113 ? -26.330 11.159 13.423 1.00 98.25 113 CYS A O 1
ATOM 862 N N . ASP A 1 114 ? -25.099 12.674 12.315 1.00 97.81 114 ASP A N 1
ATOM 863 C CA . ASP A 1 114 ? -26.174 13.537 11.808 1.00 97.81 114 ASP A CA 1
ATOM 864 C C . ASP A 1 114 ? -26.881 12.968 10.555 1.00 97.81 114 ASP A C 1
ATOM 866 O O . ASP A 1 114 ? -27.843 13.555 10.064 1.00 97.81 114 ASP A O 1
ATOM 870 N N . GLY A 1 115 ? -26.403 11.841 10.015 1.00 96.62 115 GLY A N 1
ATOM 871 C CA . GLY A 1 115 ? -26.896 11.214 8.788 1.00 96.62 115 GLY A CA 1
ATOM 872 C C . GLY A 1 115 ? -26.330 11.816 7.498 1.00 96.62 115 GLY A C 1
ATOM 873 O O . GLY A 1 115 ? -26.561 11.268 6.414 1.00 96.62 115 GLY A O 1
ATOM 874 N N . MET A 1 116 ? -25.560 12.904 7.584 1.00 98.19 116 MET A N 1
ATOM 875 C CA . MET A 1 116 ? -25.031 13.592 6.411 1.00 98.19 116 MET A CA 1
ATOM 876 C C . MET A 1 116 ? -23.893 12.785 5.772 1.00 98.19 116 MET A C 1
ATOM 878 O O . MET A 1 116 ? -23.025 12.256 6.479 1.00 98.19 116 MET A O 1
ATOM 882 N N . PRO A 1 117 ? -23.856 12.679 4.429 1.00 97.69 117 PRO A N 1
ATOM 883 C CA . PRO A 1 117 ? -22.755 12.020 3.742 1.00 97.69 117 PRO A CA 1
ATOM 884 C C . PRO A 1 117 ? -21.444 12.772 3.988 1.00 97.69 117 PRO A C 1
ATOM 886 O O . PRO A 1 117 ? -21.410 14.003 4.060 1.00 97.69 117 PRO A O 1
ATOM 889 N N . ARG A 1 118 ? -20.354 12.015 4.104 1.00 96.94 118 ARG A N 1
ATOM 890 C CA . ARG A 1 118 ? -18.986 12.526 4.168 1.00 96.94 118 ARG A CA 1
ATOM 891 C C . ARG A 1 118 ? -18.205 12.016 2.958 1.00 96.94 118 ARG A C 1
ATOM 893 O O . ARG A 1 118 ? -18.580 11.023 2.338 1.00 96.94 118 ARG A O 1
ATOM 900 N N . THR A 1 119 ? -17.141 12.717 2.590 1.00 94.81 119 THR A N 1
ATOM 901 C CA . THR A 1 119 ? -16.293 12.311 1.466 1.00 94.81 119 THR A CA 1
ATOM 902 C C . THR A 1 119 ? -15.414 11.131 1.862 1.00 94.81 119 THR A C 1
ATOM 904 O O . THR A 1 119 ? -14.790 11.142 2.921 1.00 94.81 119 THR A O 1
ATOM 907 N N . GLY A 1 120 ? -15.332 10.133 0.984 1.00 94.06 120 GLY A N 1
ATOM 908 C CA . GLY A 1 120 ? -14.437 8.992 1.144 1.00 94.06 120 GLY A CA 1
ATOM 909 C C . GLY A 1 120 ? -15.010 7.831 1.958 1.00 94.06 120 GLY A C 1
ATOM 910 O O . GLY A 1 120 ? -16.221 7.647 2.097 1.00 94.06 120 GLY A O 1
ATOM 911 N N . GLU A 1 121 ? -14.093 7.000 2.435 1.00 96.62 121 GLU A N 1
ATOM 912 C CA . GLU A 1 121 ? -14.364 5.722 3.087 1.00 96.62 121 GLU A CA 1
ATOM 913 C C . GLU A 1 121 ? -14.466 5.873 4.613 1.00 96.62 121 GLU A C 1
ATOM 915 O O . GLU A 1 121 ? -13.728 6.654 5.219 1.00 96.62 121 GLU A O 1
ATOM 920 N N . LEU A 1 122 ? -15.362 5.1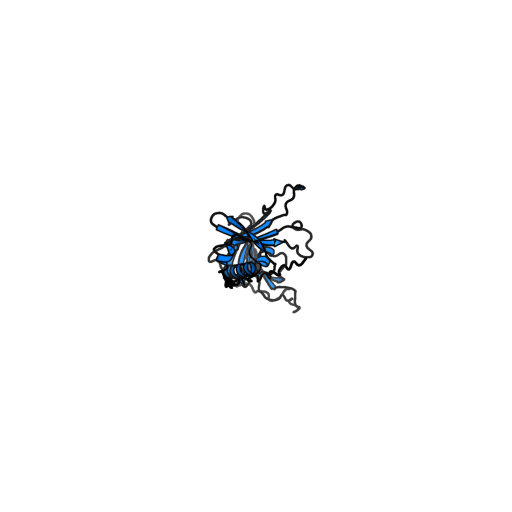07 5.239 1.00 98.19 122 LEU A N 1
ATOM 921 C CA . LEU A 1 122 ? -15.426 4.938 6.687 1.00 98.19 122 LEU A CA 1
ATOM 922 C C . LEU A 1 122 ? -14.276 4.037 7.154 1.00 98.19 122 LEU A C 1
ATOM 924 O O . LEU A 1 122 ? -14.180 2.872 6.758 1.00 98.19 122 LEU A O 1
ATOM 928 N N . VAL A 1 123 ? -13.446 4.563 8.048 1.00 98.25 123 VAL A N 1
ATOM 929 C CA . VAL A 1 123 ? -12.381 3.821 8.725 1.00 98.25 123 VAL A CA 1
ATOM 930 C C . VAL A 1 123 ? -12.717 3.727 10.204 1.00 98.25 123 VAL A C 1
ATOM 932 O O . VAL A 1 123 ? -13.029 4.736 10.842 1.00 98.25 123 VAL A O 1
ATOM 935 N N . LEU A 1 124 ? -12.638 2.516 10.748 1.00 98.50 124 LEU A N 1
ATOM 936 C CA . LEU A 1 124 ? -12.757 2.285 12.183 1.00 98.50 124 LEU A CA 1
ATOM 937 C C . LEU A 1 124 ? -11.361 2.171 12.781 1.00 98.50 124 LEU A C 1
ATOM 939 O O . LEU A 1 124 ? -10.530 1.409 12.291 1.00 98.50 124 LEU A O 1
ATOM 943 N N . GLU A 1 125 ? -11.114 2.931 13.835 1.00 98.19 125 GLU A N 1
ATOM 944 C CA . GLU A 1 125 ? -9.859 2.930 14.570 1.00 98.19 125 GLU A CA 1
ATOM 945 C C . GLU A 1 125 ? -10.121 2.402 15.972 1.00 98.19 125 GLU A C 1
ATOM 947 O O . GLU A 1 125 ? -10.866 3.009 16.742 1.00 98.19 125 GLU A O 1
ATOM 952 N N . TYR A 1 126 ? -9.509 1.262 16.273 1.00 98.19 126 TYR A N 1
ATOM 953 C CA . TYR A 1 126 ? -9.504 0.659 17.591 1.00 98.19 126 TYR A CA 1
ATOM 954 C C . TYR A 1 126 ? -8.164 0.945 18.250 1.00 98.19 126 TYR A C 1
ATOM 956 O O . TYR A 1 126 ? -7.110 0.774 17.635 1.00 98.19 126 TYR A O 1
ATOM 964 N N . GLU A 1 127 ? -8.198 1.353 19.506 1.00 97.56 127 GLU A N 1
ATOM 965 C CA . GLU A 1 127 ? -7.001 1.679 20.264 1.00 97.56 127 GLU A CA 1
ATOM 966 C C . GLU A 1 127 ? -7.036 0.958 21.607 1.00 97.56 127 GLU A C 1
ATOM 968 O O . GLU A 1 127 ? -7.984 1.124 22.377 1.00 97.56 127 GLU A O 1
ATOM 973 N N . HIS A 1 128 ? -6.005 0.161 21.877 1.00 96.06 128 HIS A N 1
ATOM 974 C CA . HIS A 1 128 ? -5.773 -0.461 23.172 1.00 96.06 128 HIS A CA 1
ATOM 975 C C . HIS A 1 128 ? -4.734 0.344 23.940 1.00 96.06 128 HIS A C 1
ATOM 977 O O . HIS A 1 128 ? -3.575 0.390 23.524 1.00 96.06 128 HIS A O 1
ATOM 983 N N . LYS A 1 129 ? -5.135 0.938 25.064 1.00 93.06 129 LYS A N 1
ATOM 984 C CA . LYS A 1 129 ? -4.241 1.628 26.002 1.00 93.06 129 LYS A CA 1
ATOM 985 C C . LYS A 1 129 ? -4.407 1.028 27.392 1.00 93.06 129 LYS A C 1
ATOM 987 O O . LYS A 1 129 ? -5.510 1.007 27.939 1.00 93.06 129 LYS A O 1
ATOM 992 N N . GLY A 1 130 ? -3.310 0.541 27.970 1.00 88.69 130 GLY A N 1
ATOM 993 C CA . GLY A 1 130 ? -3.343 -0.170 29.250 1.00 88.69 130 GLY A CA 1
ATOM 994 C C . GLY A 1 130 ? -4.129 -1.478 29.144 1.00 88.69 130 GLY A C 1
ATOM 995 O O . GLY A 1 130 ? -3.647 -2.431 28.542 1.00 88.69 130 GLY A O 1
ATOM 996 N N . SER A 1 131 ? -5.324 -1.520 29.735 1.00 89.38 131 SER A N 1
ATOM 997 C CA . SER A 1 131 ? -6.224 -2.685 29.741 1.00 89.38 131 SER A CA 1
ATOM 998 C C . SER A 1 131 ? -7.542 -2.444 29.002 1.00 89.38 131 SER A C 1
ATOM 1000 O O . SER A 1 131 ? -8.471 -3.239 29.137 1.00 89.38 131 SER A O 1
ATOM 1002 N N . THR A 1 132 ? -7.671 -1.314 28.306 1.00 94.69 132 THR A N 1
ATOM 1003 C CA . THR A 1 132 ? -8.947 -0.859 27.755 1.00 94.69 132 THR A CA 1
ATOM 1004 C C . THR A 1 132 ? -8.825 -0.659 26.259 1.00 94.69 132 THR A C 1
ATOM 1006 O O . THR A 1 132 ? -7.918 0.026 25.782 1.00 94.69 132 THR A O 1
ATOM 1009 N N . TRP A 1 133 ? -9.780 -1.221 25.525 1.00 97.31 133 TRP A N 1
ATOM 1010 C CA . TRP A 1 133 ? -9.995 -0.902 24.125 1.00 97.31 133 TRP A CA 1
ATOM 1011 C C . TRP A 1 133 ? -11.015 0.222 23.966 1.00 97.31 133 TRP A C 1
ATOM 1013 O O . TRP A 1 133 ? -12.031 0.273 24.658 1.00 97.31 133 TRP A O 1
ATOM 1023 N N . THR A 1 134 ? -10.771 1.092 22.996 1.00 97.69 134 THR A N 1
ATOM 1024 C CA . THR A 1 134 ? -11.734 2.084 22.515 1.00 97.69 134 THR A CA 1
ATOM 1025 C C . THR A 1 134 ? -11.873 1.963 21.004 1.00 97.69 134 THR A C 1
ATOM 1027 O O . THR A 1 134 ? -10.970 1.450 20.346 1.00 97.69 134 THR A O 1
ATOM 1030 N N . ALA A 1 135 ? -13.001 2.413 20.453 1.00 98.31 135 ALA A N 1
ATOM 1031 C CA . ALA A 1 135 ? -13.228 2.465 19.015 1.00 98.31 135 ALA A CA 1
ATOM 1032 C C . ALA A 1 135 ? -13.800 3.825 18.615 1.00 98.31 135 ALA A C 1
ATOM 1034 O O . ALA A 1 135 ? -14.684 4.358 19.288 1.00 98.31 135 ALA A O 1
ATOM 1035 N N . LYS A 1 136 ? -13.324 4.368 17.496 1.00 98.25 136 LYS A N 1
ATOM 1036 C CA . LYS A 1 136 ? -13.873 5.572 16.861 1.00 98.25 136 LYS A CA 1
ATOM 1037 C C . LYS A 1 136 ? -13.994 5.371 15.355 1.00 98.25 136 LYS A C 1
ATOM 1039 O O . LYS A 1 136 ? -13.239 4.609 14.755 1.00 98.25 136 LYS A O 1
ATOM 1044 N N . ALA A 1 137 ? -14.934 6.079 14.747 1.00 98.50 137 ALA A N 1
ATOM 1045 C CA . ALA A 1 137 ? -15.074 6.162 13.302 1.00 98.50 137 ALA A CA 1
ATOM 1046 C C . ALA A 1 137 ? -14.467 7.470 12.794 1.00 98.50 137 ALA A C 1
ATOM 1048 O O . ALA A 1 137 ? -14.636 8.525 13.405 1.00 98.50 137 ALA A O 1
ATOM 1049 N N . ARG A 1 138 ? -13.795 7.410 11.648 1.00 97.88 138 ARG A N 1
ATOM 1050 C CA . ARG A 1 138 ? -13.280 8.581 10.936 1.00 97.88 138 ARG A CA 1
ATOM 1051 C C . ARG A 1 138 ? -13.397 8.394 9.430 1.00 97.88 138 ARG A C 1
ATOM 1053 O O . ARG A 1 138 ? -13.617 7.288 8.940 1.00 97.88 138 ARG A O 1
ATOM 1060 N N . MET A 1 139 ? -13.221 9.485 8.694 1.00 97.44 139 MET A N 1
ATOM 1061 C CA . MET A 1 139 ? -12.965 9.395 7.259 1.00 97.44 139 MET A CA 1
ATOM 1062 C C . MET A 1 139 ? -11.556 8.842 7.034 1.00 97.44 139 MET A C 1
ATOM 1064 O O . MET A 1 139 ? -10.635 9.111 7.820 1.00 97.44 139 MET A O 1
ATOM 1068 N N . ARG A 1 140 ? -11.379 8.093 5.947 1.00 95.31 140 ARG A N 1
ATOM 1069 C CA . ARG A 1 140 ? -10.052 7.791 5.414 1.00 95.31 140 ARG A CA 1
ATOM 1070 C C . ARG A 1 140 ? -9.319 9.095 5.104 1.00 95.31 140 ARG A C 1
ATOM 1072 O O . ARG A 1 140 ? -9.887 10.000 4.499 1.00 95.31 140 ARG A O 1
ATOM 1079 N N . SER A 1 141 ? -8.071 9.173 5.543 1.00 91.25 141 SER A N 1
ATOM 1080 C CA . SER A 1 141 ? -7.185 10.304 5.283 1.00 91.25 141 SER A CA 1
ATOM 1081 C C . SER A 1 141 ? -6.398 10.080 3.987 1.00 91.25 141 SER A C 1
ATOM 1083 O O . SER A 1 141 ? -6.259 8.952 3.521 1.00 91.25 141 SER A O 1
ATOM 1085 N N . GLU A 1 142 ? -5.836 11.138 3.410 1.00 86.25 142 GLU A N 1
ATOM 1086 C CA . GLU A 1 142 ? -4.820 11.009 2.353 1.00 86.25 142 GLU A CA 1
ATOM 1087 C C . GLU A 1 142 ? -3.436 10.664 2.933 1.00 86.25 142 GLU A C 1
ATOM 1089 O O . GLU A 1 142 ? -2.567 10.153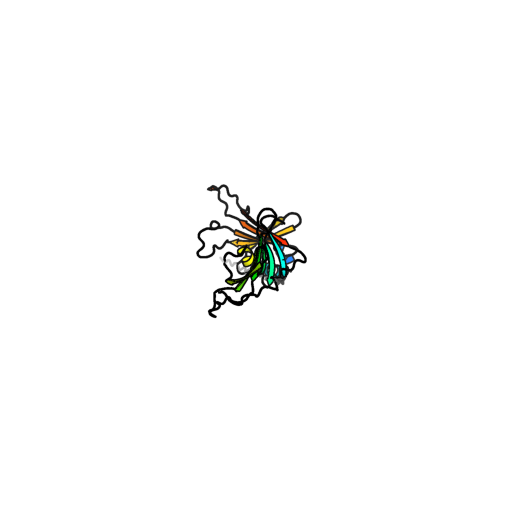 2.229 1.00 86.25 142 GLU A O 1
ATOM 1094 N N . PHE A 1 143 ? -3.250 10.881 4.240 1.00 85.88 143 PHE A N 1
ATOM 1095 C CA . PHE A 1 143 ? -2.004 10.649 4.979 1.00 85.88 143 PHE A CA 1
ATOM 1096 C C . PHE A 1 143 ? -1.948 9.270 5.655 1.00 85.88 143 PHE A C 1
ATOM 1098 O O . PHE A 1 143 ? -1.322 9.110 6.702 1.00 85.88 143 PHE A O 1
ATOM 1105 N N . GLU A 1 144 ? -2.638 8.273 5.100 1.00 91.50 144 GLU A N 1
ATOM 1106 C CA . GLU A 1 144 ? -2.547 6.898 5.604 1.00 91.50 144 GLU A CA 1
ATOM 1107 C C . GLU A 1 144 ? -1.147 6.327 5.352 1.00 91.50 144 GLU A C 1
ATOM 1109 O O . GLU A 1 144 ? -0.439 6.718 4.415 1.00 91.50 144 GLU A O 1
ATOM 1114 N N . LEU A 1 145 ? -0.759 5.363 6.189 1.00 90.31 145 LEU A N 1
ATOM 1115 C CA . LEU A 1 145 ? 0.531 4.692 6.099 1.00 90.31 145 LEU A CA 1
ATOM 1116 C C . LEU A 1 145 ? 0.783 4.183 4.672 1.00 90.31 145 LEU A C 1
ATOM 1118 O O . LEU A 1 145 ? 0.052 3.333 4.175 1.00 90.31 145 LEU A O 1
ATOM 1122 N N . ASN A 1 146 ? 1.837 4.702 4.037 1.00 90.31 146 ASN A N 1
ATOM 1123 C CA . ASN A 1 146 ? 2.277 4.334 2.689 1.00 90.31 146 ASN A CA 1
ATOM 1124 C C . ASN A 1 146 ? 1.149 4.307 1.633 1.00 90.31 146 ASN A C 1
ATOM 1126 O O . ASN A 1 146 ? 1.128 3.441 0.755 1.00 90.31 146 ASN A O 1
ATOM 1130 N N . ASN A 1 147 ? 0.207 5.261 1.706 1.00 93.56 147 ASN A N 1
ATOM 1131 C CA . ASN A 1 147 ? -0.942 5.317 0.796 1.00 93.56 147 ASN A CA 1
ATOM 1132 C C . ASN A 1 147 ? -0.524 5.269 -0.685 1.00 93.56 147 ASN A C 1
ATOM 1134 O O . ASN A 1 147 ? -1.165 4.589 -1.478 1.00 93.56 147 ASN A O 1
ATOM 1138 N N . ALA A 1 148 ? 0.597 5.905 -1.044 1.00 94.31 148 ALA A N 1
ATOM 1139 C CA . ALA A 1 148 ? 1.127 5.913 -2.406 1.00 94.31 148 ALA A CA 1
ATOM 1140 C C . ALA A 1 148 ? 1.381 4.504 -2.974 1.00 94.31 148 ALA A C 1
ATOM 1142 O O . ALA A 1 148 ? 0.947 4.207 -4.086 1.00 94.31 148 ALA A O 1
ATOM 1143 N N . ALA A 1 149 ? 2.011 3.603 -2.211 1.00 96.44 149 ALA A N 1
ATOM 1144 C CA . ALA A 1 149 ? 2.221 2.224 -2.655 1.00 96.44 149 ALA A CA 1
ATOM 1145 C C . ALA A 1 149 ? 0.892 1.494 -2.911 1.00 96.44 149 ALA A C 1
ATOM 1147 O O . ALA A 1 149 ? 0.770 0.728 -3.868 1.00 96.44 149 ALA A O 1
ATOM 1148 N N . PHE A 1 150 ? -0.121 1.762 -2.083 1.00 96.62 150 PHE A N 1
ATOM 1149 C CA . PHE A 1 150 ? -1.451 1.174 -2.224 1.00 96.62 150 PHE A CA 1
ATOM 1150 C C . PHE A 1 150 ? -2.280 1.802 -3.348 1.00 96.62 150 PHE A C 1
ATOM 1152 O O . PHE A 1 150 ? -3.123 1.112 -3.914 1.00 96.62 150 PHE A O 1
ATOM 1159 N N . GLU A 1 151 ? -2.075 3.074 -3.699 1.00 95.81 151 GLU A N 1
ATOM 1160 C CA . GLU A 1 151 ? -2.656 3.675 -4.912 1.00 95.81 151 GLU A CA 1
ATOM 1161 C C . GLU A 1 151 ? -2.042 3.069 -6.179 1.00 95.81 151 GLU A C 1
ATOM 1163 O O . GLU A 1 151 ? -2.775 2.725 -7.111 1.00 95.81 151 GLU A O 1
ATOM 1168 N N . MET A 1 152 ? -0.718 2.863 -6.191 1.00 97.88 152 MET A N 1
ATOM 1169 C CA . MET A 1 152 ? -0.032 2.171 -7.286 1.00 97.88 152 MET A CA 1
ATOM 1170 C C . MET A 1 152 ? -0.561 0.740 -7.438 1.00 97.88 152 MET A C 1
ATOM 1172 O O . MET A 1 152 ? -0.961 0.348 -8.530 1.00 97.88 152 MET A O 1
ATOM 1176 N N . LEU A 1 153 ? -0.631 -0.029 -6.345 1.00 97.88 153 LEU A N 1
ATOM 1177 C CA . LEU A 1 153 ? -1.116 -1.413 -6.373 1.00 97.88 153 LEU A CA 1
ATOM 1178 C C . LEU A 1 153 ? -2.597 -1.512 -6.780 1.00 97.88 153 LEU A C 1
ATOM 1180 O O . LEU A 1 153 ? -2.974 -2.390 -7.560 1.00 97.88 153 LEU A O 1
ATOM 1184 N N . ALA A 1 154 ? -3.436 -0.585 -6.308 1.00 97.06 154 ALA A N 1
ATOM 1185 C CA . ALA A 1 154 ? -4.846 -0.505 -6.688 1.00 97.06 154 ALA A CA 1
ATOM 1186 C C . ALA A 1 154 ? -5.067 -0.085 -8.153 1.00 97.06 154 ALA A C 1
ATOM 1188 O O . ALA A 1 154 ? -6.172 -0.227 -8.666 1.00 97.06 154 ALA A O 1
ATOM 1189 N N . GLY A 1 155 ? -4.029 0.389 -8.851 1.00 96.75 155 GLY A N 1
ATOM 1190 C CA . GLY A 1 155 ? -4.128 0.824 -10.245 1.00 96.75 155 GLY A CA 1
ATOM 1191 C C . GLY A 1 155 ? -4.815 2.175 -10.425 1.00 96.75 155 GLY A C 1
ATOM 1192 O O . GLY A 1 155 ? -5.270 2.483 -11.522 1.00 96.75 155 GLY A O 1
ATOM 1193 N N . HIS A 1 156 ? -4.889 2.992 -9.373 1.00 95.50 156 HIS A N 1
ATOM 1194 C CA . HIS A 1 156 ? -5.393 4.367 -9.471 1.00 95.50 156 HIS A CA 1
ATOM 1195 C C . HIS A 1 156 ? -4.350 5.349 -9.995 1.00 95.50 156 HIS A C 1
ATOM 1197 O O . HIS A 1 156 ? -4.665 6.495 -10.308 1.00 95.50 156 HIS A O 1
ATOM 1203 N N . GLN A 1 157 ? -3.108 4.893 -10.111 1.00 94.94 157 GLN A N 1
ATOM 1204 C CA . GLN A 1 157 ? -2.031 5.632 -10.730 1.00 94.94 157 GLN A CA 1
ATOM 1205 C C . GLN A 1 157 ? -1.587 4.922 -12.005 1.00 94.94 157 GLN A C 1
ATOM 1207 O O . GLN A 1 157 ? -1.382 3.709 -12.008 1.00 94.94 157 GLN A O 1
ATOM 1212 N N . ALA A 1 158 ? -1.413 5.685 -13.085 1.00 96.31 158 ALA A N 1
ATOM 1213 C CA . ALA A 1 158 ? -0.809 5.165 -14.303 1.00 96.31 158 ALA A CA 1
ATOM 1214 C C . ALA A 1 158 ? 0.649 4.781 -14.019 1.00 96.31 158 ALA A C 1
ATOM 1216 O O . ALA A 1 158 ? 1.442 5.620 -13.584 1.00 96.31 158 ALA A O 1
ATOM 1217 N N . LEU A 1 159 ? 0.976 3.510 -14.249 1.00 98.25 159 LEU A N 1
ATOM 1218 C CA . LEU A 1 159 ? 2.311 2.964 -14.039 1.00 98.25 159 LEU A CA 1
ATOM 1219 C C . LEU A 1 159 ? 2.973 2.682 -15.383 1.00 98.25 159 LEU A C 1
ATOM 1221 O O . LEU A 1 159 ? 2.321 2.240 -16.327 1.00 98.25 159 LEU A O 1
ATOM 1225 N N . THR A 1 160 ? 4.284 2.872 -15.443 1.00 98.38 160 THR A N 1
ATOM 1226 C CA . THR A 1 160 ? 5.121 2.454 -16.563 1.00 98.38 160 THR A CA 1
ATOM 1227 C C . THR A 1 160 ? 6.061 1.334 -16.142 1.00 98.38 160 THR A C 1
ATOM 1229 O O . THR A 1 160 ? 6.305 1.079 -14.959 1.00 98.38 160 THR A O 1
ATOM 1232 N N . SER A 1 161 ? 6.588 0.625 -17.133 1.00 98.19 161 SER A N 1
ATOM 1233 C CA . SER A 1 161 ? 7.574 -0.422 -16.912 1.00 98.19 161 SER A CA 1
ATOM 1234 C C . SER A 1 161 ? 8.920 0.170 -16.487 1.00 98.19 161 SER A C 1
ATOM 1236 O O . SER A 1 161 ? 9.504 0.974 -17.213 1.00 98.19 161 SER A O 1
ATOM 1238 N N . GLY A 1 162 ? 9.416 -0.236 -15.320 1.00 97.06 162 GLY A N 1
ATOM 1239 C CA . GLY A 1 162 ? 10.737 0.127 -14.812 1.00 97.06 162 GLY A CA 1
ATOM 1240 C C . GLY A 1 162 ? 11.820 -0.911 -15.129 1.00 97.06 162 GLY A C 1
ATOM 1241 O O . GLY A 1 162 ? 11.626 -1.783 -15.977 1.00 97.06 162 GLY A O 1
ATOM 1242 N N . PRO A 1 163 ? 12.981 -0.841 -14.460 1.00 96.62 163 PRO A N 1
ATOM 1243 C CA . PRO A 1 163 ? 14.038 -1.838 -14.604 1.00 96.62 163 PRO A CA 1
ATOM 1244 C C . PRO A 1 163 ? 13.658 -3.212 -14.026 1.00 96.62 163 PRO A C 1
ATOM 1246 O O . PRO A 1 163 ? 12.754 -3.343 -13.196 1.00 96.62 163 PRO A O 1
ATOM 1249 N N . VAL A 1 164 ? 14.409 -4.228 -14.460 1.00 97.12 164 VAL A N 1
ATOM 1250 C CA . VAL A 1 164 ? 14.516 -5.526 -13.782 1.00 97.12 164 VAL A CA 1
ATOM 1251 C C . VAL A 1 164 ? 15.785 -5.506 -12.945 1.00 97.12 164 VAL A C 1
ATOM 1253 O O . VAL A 1 164 ? 16.846 -5.132 -13.444 1.00 97.12 164 VAL A O 1
ATOM 1256 N N . GLU A 1 165 ? 15.684 -5.916 -11.689 1.00 95.94 165 GLU A N 1
ATOM 1257 C CA . GLU A 1 165 ? 16.800 -5.967 -10.750 1.00 95.94 165 GLU A CA 1
ATOM 1258 C C . GLU A 1 165 ? 16.877 -7.357 -10.119 1.00 9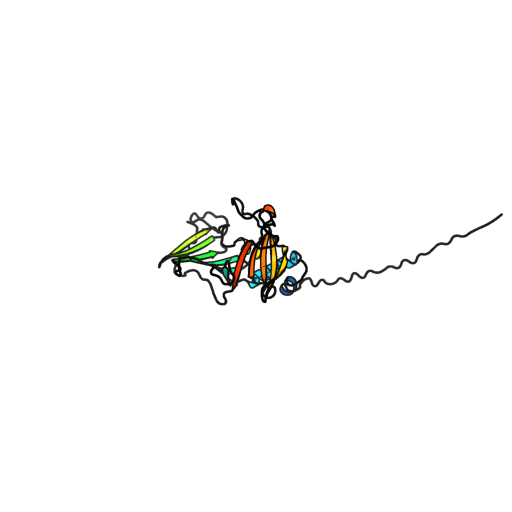5.94 165 GLU A C 1
ATOM 1260 O O . GLU A 1 165 ? 15.856 -8.001 -9.875 1.00 95.94 165 GLU A O 1
ATOM 1265 N N . ARG A 1 166 ? 18.094 -7.829 -9.841 1.00 96.38 166 ARG A N 1
ATOM 1266 C CA . ARG A 1 166 ? 18.299 -9.025 -9.029 1.00 96.38 166 ARG A CA 1
ATOM 1267 C C . ARG A 1 166 ? 18.595 -8.605 -7.597 1.00 96.38 166 ARG A C 1
ATOM 1269 O O . ARG A 1 166 ? 19.603 -7.952 -7.349 1.00 96.38 166 ARG A O 1
ATOM 1276 N N . LEU A 1 167 ? 17.742 -9.019 -6.669 1.00 93.06 167 LEU A N 1
ATOM 1277 C CA . LEU A 1 167 ? 17.899 -8.768 -5.245 1.00 93.06 167 LEU A CA 1
ATOM 1278 C C . LEU A 1 167 ? 18.102 -10.104 -4.529 1.00 93.06 167 LEU A C 1
ATOM 1280 O O . LEU A 1 167 ? 17.153 -10.866 -4.351 1.00 93.06 167 LEU A O 1
ATOM 1284 N N . SER A 1 168 ? 19.338 -10.376 -4.102 1.00 92.06 168 SER A N 1
ATOM 1285 C CA . SER A 1 168 ? 19.720 -11.671 -3.523 1.00 92.06 168 SER A CA 1
ATOM 1286 C C . SER A 1 168 ? 19.403 -12.827 -4.495 1.00 92.06 168 SER A C 1
ATOM 1288 O O . SER A 1 168 ? 19.988 -12.929 -5.578 1.00 92.06 168 SER A O 1
ATOM 1290 N N . ASP A 1 169 ? 18.471 -13.697 -4.128 1.00 94.25 169 ASP A N 1
ATOM 1291 C CA . ASP A 1 169 ? 17.988 -14.852 -4.871 1.00 94.25 169 ASP A CA 1
ATOM 1292 C C . ASP A 1 169 ? 16.788 -14.526 -5.771 1.00 94.25 169 ASP A C 1
ATOM 1294 O O . ASP A 1 169 ? 16.480 -15.311 -6.670 1.00 94.25 169 ASP A O 1
ATOM 1298 N N . ARG A 1 170 ? 16.169 -13.354 -5.593 1.00 96.12 170 ARG A N 1
ATOM 1299 C CA . ARG A 1 170 ? 14.958 -12.925 -6.297 1.00 96.12 170 ARG A CA 1
ATOM 1300 C C . ARG A 1 170 ? 15.260 -12.064 -7.513 1.00 96.12 170 ARG A C 1
ATOM 1302 O O . ARG A 1 170 ? 16.212 -11.282 -7.531 1.00 96.12 170 ARG A O 1
ATOM 1309 N N . THR A 1 171 ? 14.393 -12.165 -8.511 1.00 97.81 171 THR A N 1
ATOM 1310 C CA . THR A 1 171 ? 14.341 -11.230 -9.636 1.00 97.81 171 THR A CA 1
ATOM 1311 C C . THR A 1 171 ? 13.107 -10.359 -9.457 1.00 97.81 171 THR A C 1
ATOM 1313 O O . THR A 1 171 ? 12.006 -10.863 -9.245 1.00 97.81 171 THR A O 1
ATOM 1316 N N . LEU A 1 172 ? 13.293 -9.045 -9.498 1.00 98.06 172 LEU A N 1
ATOM 1317 C CA . LEU A 1 172 ? 12.242 -8.063 -9.282 1.00 98.06 172 LEU A CA 1
ATOM 1318 C C . LEU A 1 172 ? 12.057 -7.217 -10.537 1.00 98.06 172 LEU A C 1
ATOM 1320 O O . LEU A 1 172 ? 13.030 -6.887 -11.213 1.00 98.06 172 LEU A O 1
ATOM 1324 N N . ARG A 1 173 ? 10.827 -6.787 -10.804 1.00 98.50 173 ARG A N 1
ATOM 1325 C CA . ARG A 1 173 ? 10.536 -5.735 -11.782 1.00 98.50 173 ARG A CA 1
ATOM 1326 C C . ARG A 1 173 ? 9.877 -4.552 -11.093 1.00 98.50 173 ARG A C 1
ATOM 1328 O O . ARG A 1 173 ? 8.897 -4.719 -10.369 1.00 98.50 173 ARG A O 1
ATOM 1335 N N . ALA A 1 174 ? 10.389 -3.356 -11.358 1.00 98.38 174 ALA A N 1
ATOM 1336 C CA . ALA A 1 174 ? 9.746 -2.123 -10.933 1.00 98.38 174 ALA A CA 1
ATOM 1337 C C . ALA A 1 174 ? 8.576 -1.763 -11.858 1.00 98.38 174 ALA A C 1
ATOM 1339 O O . ALA A 1 174 ? 8.700 -1.803 -13.086 1.00 98.38 174 ALA A O 1
ATOM 1340 N N . LEU A 1 175 ? 7.464 -1.347 -11.260 1.00 98.56 175 LEU A N 1
ATOM 1341 C CA . LEU A 1 175 ? 6.430 -0.539 -11.897 1.00 98.56 175 LEU A CA 1
ATOM 1342 C C . LEU A 1 175 ? 6.556 0.885 -11.356 1.00 98.56 175 LEU A C 1
ATOM 1344 O O . LEU A 1 175 ? 6.565 1.084 -10.141 1.00 98.56 175 LEU A O 1
ATOM 1348 N N . VAL A 1 176 ? 6.708 1.860 -12.245 1.00 98.38 176 VAL A N 1
ATOM 1349 C CA . VAL A 1 176 ? 7.176 3.207 -11.902 1.00 98.38 176 VAL A CA 1
ATOM 1350 C C . VAL A 1 176 ? 6.085 4.230 -12.162 1.00 98.38 176 VAL A C 1
ATOM 1352 O O . VAL A 1 176 ? 5.347 4.127 -13.137 1.00 98.38 176 VAL A O 1
ATOM 1355 N N . ALA A 1 177 ? 6.003 5.247 -11.314 1.00 98.12 177 ALA A N 1
ATOM 1356 C CA . ALA A 1 177 ? 5.171 6.413 -11.559 1.00 98.12 177 ALA A CA 1
ATOM 1357 C C . ALA A 1 177 ? 5.819 7.683 -10.993 1.00 98.12 177 ALA A C 1
ATOM 1359 O O . ALA A 1 177 ? 6.588 7.603 -10.034 1.00 98.12 177 ALA A O 1
ATOM 1360 N N . PRO A 1 178 ? 5.527 8.871 -11.546 1.00 97.00 178 PRO A N 1
ATOM 1361 C CA . PRO A 1 178 ? 5.959 10.119 -10.929 1.00 97.00 178 PRO A CA 1
ATOM 1362 C C . PRO A 1 178 ? 5.284 10.300 -9.565 1.00 97.00 178 PRO A C 1
ATOM 1364 O O . PRO A 1 178 ? 4.095 10.012 -9.412 1.00 97.00 178 PRO A O 1
ATOM 1367 N N . PHE A 1 179 ? 6.017 10.810 -8.577 1.00 94.94 179 PHE A N 1
ATOM 1368 C CA . PHE A 1 179 ? 5.423 11.218 -7.309 1.00 94.94 179 PHE A CA 1
ATOM 1369 C C . PHE A 1 179 ? 4.426 12.356 -7.556 1.00 94.94 179 PHE A C 1
ATOM 1371 O O . PHE A 1 179 ? 4.784 13.408 -8.091 1.00 94.94 179 PHE A O 1
ATOM 1378 N N . GLN A 1 180 ? 3.173 12.146 -7.160 1.00 91.44 180 GLN A N 1
ATOM 1379 C CA . GLN A 1 180 ? 2.135 13.167 -7.212 1.00 91.44 180 GLN A CA 1
ATOM 1380 C C . GLN A 1 180 ? 1.954 13.737 -5.811 1.00 91.44 180 GLN A C 1
ATOM 1382 O O . GLN A 1 180 ? 1.572 13.024 -4.885 1.00 91.44 180 GLN A O 1
ATOM 1387 N N . ARG A 1 181 ? 2.261 15.025 -5.650 1.00 88.06 181 ARG A N 1
ATOM 1388 C CA . ARG A 1 181 ? 2.035 15.720 -4.384 1.00 88.06 181 ARG A CA 1
ATOM 1389 C C . ARG A 1 181 ? 0.523 15.866 -4.167 1.00 88.06 181 ARG A C 1
ATOM 1391 O O . ARG A 1 181 ? -0.122 16.433 -5.050 1.00 88.06 181 ARG A O 1
ATOM 1398 N N . PRO A 1 182 ? -0.026 15.415 -3.024 1.00 86.25 182 PRO A N 1
ATOM 1399 C CA . PRO A 1 182 ? -1.425 15.667 -2.702 1.00 86.25 182 PRO A CA 1
ATOM 1400 C C . PRO A 1 182 ? -1.711 17.171 -2.621 1.00 86.25 182 PRO A C 1
ATOM 1402 O O . PRO A 1 182 ? -0.846 17.965 -2.229 1.00 86.25 182 PRO A O 1
ATOM 1405 N N . GLU A 1 183 ? -2.916 17.571 -3.017 1.00 85.44 183 GLU A N 1
ATOM 1406 C CA . GLU A 1 183 ? -3.322 18.974 -3.009 1.00 85.44 183 GLU A CA 1
ATOM 1407 C C . GLU A 1 183 ? -3.316 19.535 -1.575 1.00 85.44 183 GLU A C 1
ATOM 1409 O O . GLU A 1 183 ? -3.641 18.849 -0.611 1.00 85.44 183 GLU A O 1
ATOM 1414 N N . GLY A 1 184 ? -2.892 20.791 -1.406 1.00 85.69 184 GLY A N 1
ATOM 1415 C CA . GLY A 1 184 ? -2.867 21.450 -0.093 1.00 85.69 184 GLY A CA 1
ATOM 1416 C C . GLY A 1 184 ? -1.727 21.027 0.844 1.00 85.69 184 GLY A C 1
ATOM 1417 O O . GLY A 1 184 ? -1.578 21.618 1.914 1.00 85.69 184 GLY A O 1
ATOM 1418 N N . VAL A 1 185 ? -0.875 20.073 0.456 1.00 84.50 185 VAL A N 1
ATOM 1419 C CA . VAL A 1 185 ? 0.296 19.678 1.254 1.00 84.50 185 VAL A CA 1
ATOM 1420 C C . VAL A 1 185 ? 1.467 20.624 0.997 1.00 84.50 185 VAL A C 1
ATOM 1422 O O . VAL A 1 185 ? 2.021 20.681 -0.103 1.00 84.50 185 VAL A O 1
ATOM 1425 N N . LEU A 1 186 ? 1.883 21.351 2.038 1.00 84.75 186 LEU A N 1
ATOM 1426 C CA . LEU A 1 186 ? 3.119 22.130 2.027 1.00 84.75 186 LEU A CA 1
ATOM 1427 C C . LEU A 1 186 ? 4.303 21.202 2.324 1.00 84.75 186 LEU A C 1
ATOM 1429 O O . LEU A 1 186 ? 4.450 20.704 3.437 1.00 84.75 186 LEU A O 1
ATOM 1433 N N . GLY A 1 187 ? 5.147 20.972 1.318 1.00 86.12 187 GLY A N 1
ATOM 1434 C CA . GLY A 1 187 ? 6.336 20.124 1.419 1.00 86.12 187 GLY A CA 1
ATOM 1435 C C . GLY A 1 187 ? 6.245 18.838 0.595 1.00 86.12 187 GLY A C 1
ATOM 1436 O O . GLY A 1 187 ? 5.370 18.670 -0.255 1.00 86.12 187 GLY A O 1
ATOM 1437 N N . GLY A 1 188 ? 7.204 17.944 0.815 1.00 87.06 188 GLY A N 1
ATOM 1438 C CA . GLY A 1 188 ? 7.352 16.684 0.088 1.00 87.06 188 GLY A CA 1
ATOM 1439 C C . GLY A 1 188 ? 8.569 16.666 -0.839 1.00 87.06 188 GLY A C 1
ATOM 1440 O O . GLY A 1 188 ? 9.302 17.655 -0.917 1.00 87.06 188 GLY A O 1
ATOM 1441 N N . PRO A 1 189 ? 8.792 15.540 -1.533 1.00 91.38 189 PRO A N 1
ATOM 1442 C CA . PRO A 1 189 ? 9.916 15.396 -2.443 1.00 91.38 189 PRO A CA 1
ATOM 1443 C C . PRO A 1 189 ? 9.947 16.493 -3.528 1.00 91.38 189 PRO A C 1
ATOM 1445 O O . PRO A 1 189 ? 8.892 17.037 -3.899 1.00 91.38 189 PRO A O 1
ATOM 1448 N N . PRO A 1 190 ? 11.144 16.851 -4.031 1.00 91.38 190 PRO A N 1
ATOM 1449 C CA . PRO A 1 190 ? 11.293 17.765 -5.156 1.00 91.38 190 PRO A CA 1
ATOM 1450 C C . PRO A 1 190 ? 10.557 17.265 -6.415 1.00 91.38 190 PRO A C 1
ATOM 1452 O O . PRO A 1 190 ? 10.331 16.065 -6.585 1.00 91.38 190 PRO A O 1
ATOM 1455 N N . PRO A 1 191 ? 10.184 18.168 -7.340 1.00 91.50 191 PRO A N 1
ATOM 1456 C CA . PRO A 1 191 ? 9.639 17.775 -8.636 1.00 91.50 191 PRO A CA 1
ATOM 1457 C C . PRO A 1 191 ? 10.567 16.802 -9.374 1.00 91.50 191 PRO A C 1
ATOM 1459 O O . PRO A 1 191 ? 11.781 16.980 -9.373 1.00 91.50 191 PRO A O 1
ATOM 1462 N N . GLY A 1 192 ? 9.990 15.793 -10.030 1.00 92.69 192 GLY A N 1
ATOM 1463 C CA . GLY A 1 192 ? 10.750 14.758 -10.740 1.00 92.69 192 GLY A CA 1
ATOM 1464 C C . GLY A 1 192 ? 11.090 13.523 -9.902 1.00 92.69 192 GLY A C 1
ATOM 1465 O O . GLY A 1 192 ? 11.652 12.578 -10.448 1.00 92.69 192 GLY A O 1
ATOM 1466 N N . THR A 1 193 ? 10.719 13.484 -8.616 1.00 95.88 193 THR A N 1
ATOM 1467 C CA . THR A 1 193 ? 10.790 12.255 -7.814 1.00 95.88 193 THR A CA 1
ATOM 1468 C C . THR A 1 193 ? 9.940 11.148 -8.432 1.00 95.88 193 THR A C 1
ATOM 1470 O O . THR A 1 193 ? 8.797 11.373 -8.839 1.00 95.88 193 THR A O 1
ATOM 1473 N N . LEU A 1 194 ? 10.490 9.937 -8.463 1.00 97.25 194 LEU A N 1
ATOM 1474 C CA . LEU A 1 194 ? 9.815 8.735 -8.938 1.00 97.25 194 LEU A CA 1
ATOM 1475 C C . LEU A 1 194 ? 9.452 7.825 -7.767 1.00 97.25 194 LEU A C 1
ATOM 1477 O O . LEU A 1 194 ? 10.206 7.701 -6.805 1.00 97.25 194 LEU A O 1
ATOM 1481 N N . MET A 1 195 ? 8.306 7.164 -7.880 1.00 97.75 195 MET A N 1
ATOM 1482 C CA . MET A 1 195 ? 7.866 6.069 -7.024 1.00 97.75 195 MET A CA 1
ATOM 1483 C C . MET A 1 195 ? 8.015 4.763 -7.792 1.00 97.75 195 MET A C 1
ATOM 1485 O O . MET A 1 195 ? 7.642 4.695 -8.963 1.00 97.75 195 MET A O 1
ATOM 1489 N N . SER A 1 196 ? 8.523 3.723 -7.140 1.00 98.38 196 SER A N 1
ATOM 1490 C CA . SER A 1 196 ? 8.644 2.390 -7.734 1.00 98.38 196 SER A CA 1
ATOM 1491 C C . SER A 1 196 ? 8.004 1.346 -6.832 1.00 98.38 196 SER A C 1
ATOM 1493 O O . SER A 1 196 ? 8.369 1.233 -5.665 1.00 98.38 196 SER A O 1
ATOM 1495 N N . LEU A 1 197 ? 7.080 0.561 -7.382 1.00 98.62 197 LEU A N 1
ATOM 1496 C CA . LEU A 1 197 ? 6.551 -0.650 -6.765 1.00 98.62 197 LEU A CA 1
ATOM 1497 C C . LEU A 1 197 ? 7.282 -1.851 -7.369 1.00 98.62 197 LEU A C 1
ATOM 1499 O O . LEU A 1 197 ? 7.136 -2.144 -8.553 1.00 98.62 197 LEU A O 1
ATOM 1503 N N . TRP A 1 198 ? 8.084 -2.531 -6.561 1.00 98.50 198 TRP A N 1
ATOM 1504 C CA . TRP A 1 198 ? 8.888 -3.672 -6.979 1.00 98.50 198 TRP A CA 1
ATOM 1505 C C . TRP A 1 198 ? 8.129 -4.965 -6.730 1.00 98.50 198 TRP A C 1
ATOM 1507 O O . TRP A 1 198 ? 7.814 -5.297 -5.584 1.00 98.50 198 TRP A O 1
ATOM 1517 N N . LEU A 1 199 ? 7.859 -5.693 -7.808 1.00 98.75 199 LEU A N 1
ATOM 1518 C CA . LEU A 1 199 ? 7.183 -6.981 -7.778 1.00 98.75 199 LEU A CA 1
ATOM 1519 C C . LEU A 1 199 ? 8.198 -8.098 -7.998 1.00 98.75 199 LEU A C 1
ATOM 1521 O O . LEU A 1 199 ? 9.037 -8.007 -8.893 1.00 98.75 199 LEU A O 1
ATOM 1525 N N . ASP A 1 200 ? 8.095 -9.156 -7.206 1.00 98.50 200 ASP A N 1
ATOM 1526 C CA . ASP A 1 200 ? 8.814 -10.403 -7.445 1.00 98.50 200 ASP A CA 1
ATOM 1527 C C . ASP A 1 200 ? 8.301 -11.060 -8.732 1.00 98.50 200 ASP A C 1
ATOM 1529 O O . ASP A 1 200 ? 7.096 -11.261 -8.885 1.00 98.50 200 ASP A O 1
ATOM 1533 N N . THR A 1 201 ? 9.189 -11.369 -9.679 1.00 98.25 201 THR A N 1
ATOM 1534 C CA . THR A 1 201 ? 8.770 -11.877 -10.997 1.00 98.25 201 THR A CA 1
ATOM 1535 C C . THR A 1 201 ? 8.147 -13.261 -10.918 1.00 98.25 201 THR A C 1
ATOM 1537 O O . THR A 1 201 ? 7.294 -13.597 -11.739 1.00 98.25 201 THR A O 1
ATOM 1540 N N . ASP A 1 202 ? 8.540 -14.042 -9.913 1.00 98.00 202 ASP A N 1
ATOM 1541 C CA . ASP A 1 202 ? 8.054 -15.400 -9.747 1.00 98.00 202 ASP A CA 1
ATOM 1542 C C . ASP A 1 202 ? 6.680 -15.385 -9.092 1.00 98.00 202 ASP A C 1
ATOM 1544 O O . ASP A 1 202 ? 5.745 -15.933 -9.656 1.00 98.00 202 ASP A O 1
ATOM 1548 N N . SER A 1 203 ? 6.515 -14.746 -7.934 1.00 98.00 203 SER A N 1
ATOM 1549 C CA . SER A 1 203 ? 5.275 -14.762 -7.145 1.00 98.00 203 SER A CA 1
ATOM 1550 C C . SER A 1 203 ? 4.266 -13.669 -7.508 1.00 98.00 203 SER A C 1
ATOM 1552 O O . SER A 1 203 ? 3.082 -13.835 -7.204 1.00 98.00 203 SER A O 1
ATOM 1554 N N . LEU A 1 204 ? 4.706 -12.595 -8.173 1.00 98.56 204 LEU A N 1
ATOM 1555 C CA . LEU A 1 204 ? 3.972 -11.340 -8.410 1.00 98.56 204 LEU A CA 1
ATOM 1556 C C . LEU A 1 204 ? 3.618 -10.561 -7.137 1.00 98.56 204 LEU A C 1
ATOM 1558 O O . LEU A 1 204 ? 2.836 -9.612 -7.182 1.00 98.56 204 LEU A O 1
ATOM 1562 N N . LEU A 1 205 ? 4.192 -10.939 -5.996 1.00 98.50 205 LEU A N 1
ATOM 1563 C CA . LEU A 1 205 ? 3.992 -10.225 -4.745 1.00 98.50 205 LEU A CA 1
ATOM 1564 C C . LEU A 1 205 ? 4.828 -8.935 -4.723 1.00 98.50 205 LEU A C 1
ATOM 1566 O O . LEU A 1 205 ? 6.005 -8.965 -5.098 1.00 98.50 205 LEU A O 1
ATOM 1570 N N . PRO A 1 206 ? 4.273 -7.811 -4.233 1.00 98.44 206 PRO A N 1
ATOM 1571 C CA . PRO A 1 206 ? 5.068 -6.647 -3.857 1.00 98.44 206 PRO A CA 1
ATOM 1572 C C . PRO A 1 206 ? 6.149 -7.012 -2.841 1.00 98.44 206 PRO A C 1
ATOM 1574 O O . PRO A 1 206 ? 5.843 -7.651 -1.837 1.00 98.44 206 PRO A O 1
ATOM 1577 N N . VAL A 1 207 ? 7.390 -6.596 -3.092 1.00 98.31 207 VAL A N 1
ATOM 1578 C CA . VAL A 1 207 ? 8.554 -6.832 -2.214 1.00 98.31 207 VAL A CA 1
ATOM 1579 C C . VAL A 1 207 ? 9.063 -5.534 -1.601 1.00 98.31 207 VAL A C 1
ATOM 1581 O O . VAL A 1 207 ? 9.437 -5.501 -0.429 1.00 98.31 207 VAL A O 1
ATOM 1584 N N . ARG A 1 208 ? 9.067 -4.456 -2.388 1.00 97.62 208 ARG A N 1
ATOM 1585 C CA . ARG A 1 208 ? 9.603 -3.151 -1.998 1.00 97.62 208 ARG A CA 1
ATOM 1586 C C . ARG A 1 208 ? 8.797 -2.041 -2.657 1.00 97.62 208 ARG A C 1
ATOM 1588 O O . ARG A 1 208 ? 8.393 -2.161 -3.809 1.00 97.62 208 ARG A O 1
ATOM 1595 N N . TRP A 1 209 ? 8.612 -0.939 -1.950 1.00 98.25 209 TRP A N 1
ATOM 1596 C CA . TRP A 1 209 ? 8.227 0.342 -2.523 1.00 98.25 209 TRP A CA 1
ATOM 1597 C C . TRP A 1 209 ? 9.332 1.353 -2.237 1.00 98.25 209 TRP A C 1
ATOM 1599 O O . TRP A 1 209 ? 9.887 1.347 -1.139 1.00 98.25 209 TRP A O 1
ATOM 1609 N N . SER A 1 210 ? 9.677 2.192 -3.207 1.00 97.75 210 SER A N 1
ATOM 1610 C CA . SER A 1 210 ? 10.763 3.157 -3.047 1.00 97.75 210 SER A CA 1
ATOM 1611 C C . SER A 1 210 ? 10.448 4.513 -3.665 1.00 97.75 210 SER A C 1
ATOM 1613 O O . SER A 1 210 ? 9.734 4.598 -4.666 1.00 97.75 210 SER A O 1
ATOM 1615 N N . LEU A 1 211 ? 11.039 5.561 -3.089 1.00 96.75 211 LEU A N 1
ATOM 1616 C CA . LEU A 1 211 ? 11.156 6.890 -3.683 1.00 96.75 211 LEU A CA 1
ATOM 1617 C C . LEU A 1 211 ? 12.583 7.098 -4.177 1.00 96.75 211 LEU A C 1
ATOM 1619 O O . LEU A 1 211 ? 13.538 6.833 -3.452 1.00 96.75 211 LEU A O 1
ATOM 1623 N N . THR A 1 212 ? 12.710 7.620 -5.389 1.00 96.50 212 THR A N 1
ATOM 1624 C CA . THR A 1 212 ? 13.989 8.004 -5.988 1.00 96.50 212 THR A CA 1
ATOM 1625 C C . THR A 1 212 ? 13.932 9.481 -6.335 1.00 96.50 212 THR A C 1
ATOM 1627 O O . THR A 1 212 ? 13.108 9.901 -7.155 1.00 96.50 212 THR A O 1
ATOM 1630 N N . LEU A 1 213 ? 14.777 10.280 -5.692 1.00 94.25 213 LEU A N 1
ATOM 1631 C CA . LEU A 1 213 ? 14.923 11.696 -5.988 1.00 94.25 213 LEU A CA 1
ATOM 1632 C C . LEU A 1 213 ? 15.610 11.901 -7.350 1.00 94.25 213 LEU A C 1
ATOM 1634 O O . LEU A 1 213 ? 16.399 11.064 -7.799 1.00 94.25 213 LEU A O 1
ATOM 1638 N N . PRO A 1 214 ? 15.309 13.011 -8.047 1.00 92.69 214 PRO A N 1
ATOM 1639 C CA . PRO A 1 214 ? 16.053 13.374 -9.241 1.00 92.69 214 PRO A CA 1
ATOM 1640 C C . PRO A 1 214 ? 17.525 13.626 -8.888 1.00 92.69 214 PRO A C 1
ATOM 1642 O O . PRO A 1 214 ? 17.842 14.167 -7.827 1.00 92.69 214 PRO A O 1
ATOM 1645 N N . ALA A 1 215 ? 18.423 13.275 -9.809 1.00 90.69 215 ALA A N 1
ATOM 1646 C CA . ALA A 1 215 ? 19.846 13.556 -9.653 1.00 90.69 215 ALA A CA 1
ATOM 1647 C C . ALA A 1 215 ? 20.083 15.062 -9.456 1.00 90.69 215 ALA A C 1
ATOM 1649 O O . ALA A 1 215 ? 19.509 15.885 -10.172 1.00 90.69 215 ALA A O 1
ATOM 1650 N N . SER A 1 216 ? 20.961 15.420 -8.520 1.00 90.88 216 SER A N 1
ATOM 1651 C CA . SER A 1 216 ? 21.278 16.813 -8.202 1.00 90.88 216 SER A CA 1
ATOM 1652 C C . SER A 1 216 ? 22.770 16.965 -7.948 1.00 90.88 216 SER A C 1
ATOM 1654 O O . SER A 1 216 ? 23.268 16.598 -6.887 1.00 90.88 216 SER A O 1
ATOM 1656 N N . ALA A 1 217 ? 23.491 17.526 -8.923 1.00 88.62 217 ALA A N 1
ATOM 1657 C CA . ALA A 1 217 ? 24.928 17.775 -8.793 1.00 88.62 217 ALA A CA 1
ATOM 1658 C C . ALA A 1 217 ? 25.240 18.787 -7.678 1.00 88.62 217 ALA A C 1
ATOM 1660 O O . ALA A 1 217 ? 26.216 18.620 -6.956 1.00 88.62 217 ALA A O 1
ATOM 1661 N N . GLU A 1 218 ? 24.383 19.796 -7.507 1.00 89.81 218 GLU A N 1
ATOM 1662 C CA . GLU A 1 218 ? 24.508 20.817 -6.459 1.00 89.81 218 GLU A CA 1
ATOM 1663 C C . GLU A 1 218 ? 24.449 20.213 -5.050 1.00 89.81 218 GLU A C 1
ATOM 1665 O O . GLU A 1 218 ? 25.194 20.621 -4.165 1.00 89.81 218 GLU A O 1
ATOM 1670 N N . HIS A 1 219 ? 23.597 19.205 -4.861 1.00 86.31 219 HIS A N 1
ATOM 1671 C CA . HIS A 1 219 ? 23.374 18.562 -3.566 1.00 86.31 219 HIS A CA 1
ATOM 1672 C C . HIS A 1 219 ? 24.099 17.210 -3.442 1.00 86.31 219 HIS A C 1
ATOM 1674 O O . HIS A 1 219 ? 23.905 16.499 -2.461 1.00 86.31 219 HIS A O 1
ATOM 1680 N N . GLY A 1 220 ? 24.915 16.833 -4.435 1.00 87.06 220 GLY A N 1
ATOM 1681 C CA . GLY A 1 220 ? 25.641 15.560 -4.460 1.00 87.06 220 GLY A CA 1
ATOM 1682 C C . GLY A 1 220 ? 24.756 14.309 -4.542 1.00 87.06 220 GLY A C 1
ATOM 1683 O O . GLY A 1 220 ? 25.207 13.234 -4.158 1.00 87.06 220 GLY A O 1
ATOM 1684 N N . ILE A 1 221 ? 23.514 14.427 -5.024 1.00 85.62 221 ILE A N 1
ATOM 1685 C CA . ILE A 1 221 ? 22.565 13.308 -5.129 1.00 85.62 221 ILE A CA 1
ATOM 1686 C C . ILE A 1 221 ? 22.808 12.571 -6.456 1.00 85.62 221 ILE A C 1
ATOM 1688 O O . ILE A 1 221 ? 22.577 13.159 -7.524 1.00 85.62 221 ILE A O 1
ATOM 1692 N N . PRO A 1 222 ? 23.272 11.307 -6.436 1.00 87.19 222 PRO A N 1
ATOM 1693 C CA . PRO A 1 222 ? 23.476 10.526 -7.650 1.00 87.19 222 PRO A CA 1
ATOM 1694 C C . PRO A 1 222 ? 22.142 10.132 -8.298 1.00 87.19 222 PRO A C 1
ATOM 1696 O O . PRO A 1 222 ? 21.110 10.023 -7.642 1.00 87.19 222 PRO A O 1
ATOM 1699 N N . ALA A 1 223 ? 22.165 9.870 -9.606 1.00 84.38 223 ALA A N 1
ATOM 1700 C CA . ALA A 1 223 ? 20.993 9.356 -10.306 1.00 84.38 223 ALA A CA 1
ATOM 1701 C C . ALA A 1 223 ? 20.668 7.919 -9.865 1.00 84.38 223 ALA A C 1
ATOM 1703 O O . ALA A 1 223 ? 21.556 7.070 -9.815 1.00 84.38 223 ALA A O 1
ATOM 1704 N N . GLY A 1 224 ? 19.384 7.634 -9.633 1.00 78.12 224 GLY A N 1
ATOM 1705 C CA . GLY A 1 224 ? 18.874 6.263 -9.539 1.00 78.12 224 GLY A CA 1
ATOM 1706 C C . GLY A 1 224 ? 19.100 5.544 -8.207 1.00 78.12 224 GLY A C 1
ATOM 1707 O O . GLY A 1 224 ? 18.772 4.364 -8.118 1.00 78.12 224 GLY A O 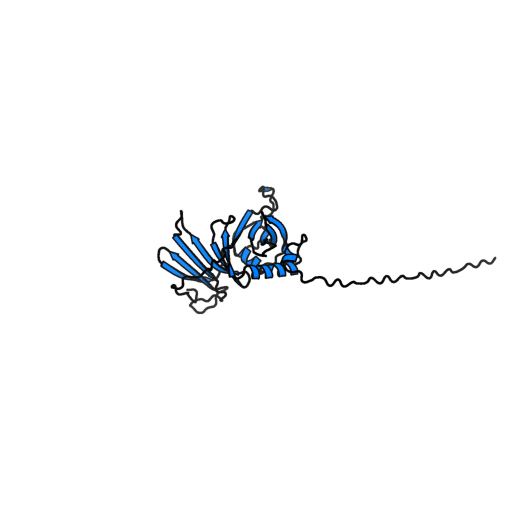1
ATOM 1708 N N . VAL A 1 225 ? 19.624 6.216 -7.179 1.00 81.94 225 VAL A N 1
ATOM 1709 C CA . VAL A 1 225 ? 19.700 5.651 -5.822 1.00 81.94 225 VAL A CA 1
ATOM 1710 C C . VAL A 1 225 ? 18.392 5.968 -5.090 1.00 81.94 225 VAL A C 1
ATOM 1712 O O . VAL A 1 225 ? 17.987 7.127 -5.088 1.00 81.94 225 VAL A O 1
ATOM 1715 N N . PRO A 1 226 ? 17.691 4.976 -4.513 1.00 83.44 226 PRO A N 1
ATOM 1716 C CA . PRO A 1 226 ? 16.485 5.239 -3.742 1.00 83.44 226 PRO A CA 1
ATOM 1717 C C . PRO A 1 226 ? 16.829 5.942 -2.425 1.00 83.44 226 PRO A C 1
ATOM 1719 O O . PRO A 1 226 ? 17.688 5.493 -1.670 1.00 83.44 226 PRO A O 1
ATOM 1722 N N . ASP A 1 227 ? 16.127 7.032 -2.139 1.00 89.56 227 ASP A N 1
ATOM 1723 C CA . ASP A 1 227 ? 16.302 7.836 -0.925 1.00 89.56 227 ASP A CA 1
ATOM 1724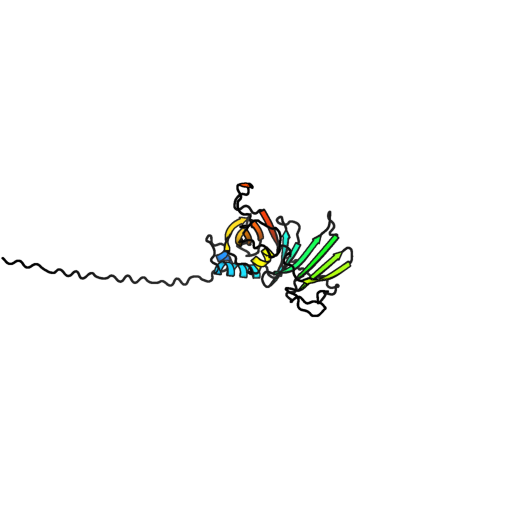 C C . ASP A 1 227 ? 15.451 7.319 0.234 1.00 89.56 227 ASP A C 1
ATOM 1726 O O . ASP A 1 227 ? 15.746 7.552 1.405 1.00 89.56 227 ASP A O 1
ATOM 1730 N N . PHE A 1 228 ? 14.366 6.621 -0.095 1.00 93.50 228 PHE A N 1
ATOM 1731 C CA . PHE A 1 228 ? 13.448 6.060 0.878 1.00 93.50 228 PHE A CA 1
ATOM 1732 C C . PHE A 1 228 ? 12.896 4.743 0.366 1.00 93.50 228 PHE A C 1
ATOM 1734 O O . PHE A 1 228 ? 12.435 4.653 -0.773 1.00 93.50 228 PHE A O 1
ATOM 1741 N N . GLU A 1 229 ? 12.910 3.731 1.224 1.00 96.19 229 GLU A N 1
ATOM 1742 C CA . GLU A 1 229 ? 12.431 2.398 0.902 1.00 96.19 229 GLU A CA 1
ATOM 1743 C C . GLU A 1 229 ? 11.538 1.868 2.011 1.00 96.19 229 GLU A C 1
ATOM 1745 O O . GLU A 1 229 ? 11.745 2.116 3.200 1.00 96.19 229 GLU A O 1
ATOM 1750 N N . VAL A 1 230 ? 10.548 1.091 1.596 1.00 97.44 230 VAL A N 1
ATOM 1751 C CA . VAL A 1 230 ? 9.668 0.351 2.480 1.00 97.44 230 VAL A CA 1
ATOM 1752 C C . VAL A 1 230 ? 9.534 -1.065 1.943 1.00 97.44 230 VAL A C 1
ATOM 1754 O O . VAL A 1 230 ? 9.301 -1.278 0.753 1.00 97.44 230 VAL A O 1
ATOM 1757 N N . TRP A 1 231 ? 9.685 -2.038 2.826 1.00 98.06 231 TRP A N 1
ATOM 1758 C CA . TRP A 1 231 ? 9.765 -3.455 2.515 1.00 98.06 231 TRP A CA 1
ATOM 1759 C C . TRP A 1 231 ? 8.495 -4.184 2.937 1.00 98.06 231 TRP A C 1
ATOM 1761 O O . TRP A 1 231 ? 7.910 -3.874 3.974 1.00 98.06 231 TRP A O 1
ATOM 1771 N N . PHE A 1 232 ? 8.092 -5.161 2.127 1.00 98.19 232 PHE A N 1
ATOM 1772 C CA . PHE A 1 232 ? 6.921 -6.005 2.344 1.00 98.19 232 PHE A CA 1
ATOM 1773 C C . PHE A 1 232 ? 7.390 -7.403 2.763 1.00 98.19 232 PHE A C 1
ATOM 1775 O O . PHE A 1 232 ? 7.863 -8.186 1.938 1.00 98.19 232 PHE A O 1
ATOM 1782 N N . THR A 1 233 ? 7.251 -7.732 4.046 1.00 98.00 233 THR A N 1
ATOM 1783 C CA . THR A 1 233 ? 7.614 -9.051 4.587 1.00 98.00 233 THR A CA 1
ATOM 1784 C C . THR A 1 233 ? 6.355 -9.863 4.865 1.00 98.00 233 THR A C 1
ATOM 1786 O O . THR A 1 233 ? 5.653 -9.593 5.834 1.00 98.00 233 THR A O 1
ATOM 1789 N N . TYR A 1 234 ? 6.052 -10.860 4.036 1.00 97.88 234 TYR A N 1
ATOM 1790 C CA . TYR A 1 234 ? 4.844 -11.678 4.193 1.00 97.88 234 TYR A CA 1
ATOM 1791 C C . TYR A 1 234 ? 4.887 -12.543 5.454 1.00 97.88 234 TYR A C 1
ATOM 1793 O O . TYR A 1 234 ? 5.902 -13.160 5.767 1.00 97.88 234 TYR A O 1
ATOM 1801 N N . LEU A 1 235 ? 3.765 -12.560 6.173 1.00 97.50 235 LEU A N 1
ATOM 1802 C CA . LEU A 1 235 ? 3.579 -13.261 7.439 1.00 97.50 235 LEU A CA 1
ATOM 1803 C C . LEU A 1 235 ? 2.589 -14.406 7.216 1.00 97.50 235 LEU A C 1
ATOM 1805 O O . LEU A 1 235 ? 1.372 -14.217 7.287 1.00 97.50 235 LEU A O 1
ATOM 1809 N N . ASP A 1 236 ? 3.112 -15.589 6.900 1.00 94.88 236 ASP A N 1
ATOM 1810 C CA . ASP A 1 236 ? 2.280 -16.754 6.610 1.00 94.88 236 ASP A CA 1
ATOM 1811 C C . ASP A 1 236 ? 1.414 -17.147 7.815 1.00 94.88 236 ASP A C 1
ATOM 1813 O O . ASP A 1 236 ? 1.882 -17.242 8.949 1.00 94.88 236 ASP A O 1
ATOM 1817 N N . GLY A 1 237 ? 0.123 -17.371 7.557 1.00 93.62 237 GLY A N 1
ATOM 1818 C CA . GLY A 1 237 ? -0.847 -17.811 8.562 1.00 93.62 237 GLY A CA 1
ATOM 1819 C C . GLY A 1 237 ? -1.344 -16.731 9.528 1.00 93.62 237 GLY A C 1
ATOM 1820 O O . GLY A 1 237 ? -2.240 -17.019 10.318 1.00 93.62 237 GLY A O 1
ATOM 1821 N N . LEU A 1 238 ? -0.825 -15.498 9.472 1.00 96.75 238 LEU A N 1
ATOM 1822 C CA . LEU A 1 238 ? -1.347 -14.408 10.295 1.00 96.75 238 LEU A CA 1
ATOM 1823 C C . LEU A 1 238 ? -2.647 -13.855 9.697 1.00 96.75 238 LEU A C 1
ATOM 1825 O O . LEU A 1 238 ? -2.650 -13.310 8.594 1.00 96.75 238 LEU A O 1
ATOM 1829 N N . GLU A 1 239 ? -3.737 -13.929 10.454 1.00 97.12 239 GLU A N 1
ATOM 1830 C CA . GLU A 1 239 ? -5.003 -13.265 10.142 1.00 97.12 239 GLU A CA 1
ATOM 1831 C C . GLU A 1 239 ? -5.217 -12.096 11.108 1.00 97.12 239 GLU A C 1
ATOM 1833 O O . GLU A 1 239 ? -5.116 -12.259 12.324 1.00 97.12 239 GLU A O 1
ATOM 1838 N N . LEU A 1 240 ? -5.483 -10.904 10.570 1.00 97.50 240 LEU A N 1
ATOM 1839 C CA . LEU A 1 240 ? -5.759 -9.726 11.384 1.00 97.50 240 LEU A CA 1
ATOM 1840 C C . LEU A 1 240 ? -7.261 -9.622 11.631 1.00 97.50 240 LEU A C 1
ATOM 1842 O O . LEU A 1 240 ? -8.055 -9.661 10.695 1.00 97.50 240 LEU A O 1
ATOM 1846 N N . GLN A 1 241 ? -7.649 -9.439 12.890 1.00 96.00 241 GLN A N 1
ATOM 1847 C CA . GLN A 1 241 ? -9.041 -9.224 13.272 1.00 96.00 241 GLN A CA 1
ATOM 1848 C C . GLN A 1 241 ? -9.134 -8.082 14.293 1.00 96.00 241 GLN A C 1
ATOM 1850 O O . GLN A 1 241 ? -8.277 -7.993 15.178 1.00 96.00 241 GLN A O 1
ATOM 1855 N N . PRO A 1 242 ? -10.139 -7.194 14.171 1.00 93.88 242 PRO A N 1
ATOM 1856 C CA . PRO A 1 242 ? -10.402 -6.189 15.192 1.00 93.88 242 PRO A CA 1
ATOM 1857 C C . PRO A 1 242 ? -10.859 -6.864 16.497 1.00 93.88 242 PRO A C 1
ATOM 1859 O O . PRO A 1 242 ? -11.340 -8.001 16.462 1.00 93.88 242 PRO A O 1
ATOM 1862 N N . PRO A 1 243 ? -10.756 -6.178 17.648 1.00 95.19 243 PRO A N 1
ATOM 1863 C CA . PRO A 1 243 ? -11.312 -6.687 18.899 1.00 95.19 243 PRO A CA 1
ATOM 1864 C C . PRO A 1 243 ? -12.828 -6.908 18.763 1.00 95.19 243 PRO A C 1
ATOM 1866 O O . PRO A 1 243 ? -13.554 -6.044 18.269 1.00 95.19 243 PRO A O 1
ATOM 1869 N N . THR A 1 244 ? -13.309 -8.081 19.179 1.00 95.44 244 THR A N 1
ATOM 1870 C CA . THR A 1 244 ? -14.714 -8.499 19.005 1.00 95.44 244 THR A CA 1
ATOM 1871 C C . THR A 1 244 ? -15.639 -8.019 20.122 1.00 95.44 244 THR A C 1
ATOM 1873 O O . THR A 1 244 ? -16.855 -8.026 19.963 1.00 95.44 244 THR A O 1
ATOM 1876 N N . ASP A 1 245 ? -15.076 -7.632 21.263 1.00 96.12 245 ASP A N 1
ATOM 1877 C CA . ASP A 1 245 ? -15.766 -7.166 22.468 1.00 96.12 245 ASP A CA 1
ATOM 1878 C C . ASP A 1 245 ? -16.013 -5.647 22.480 1.00 96.12 245 ASP A C 1
ATOM 1880 O O . ASP A 1 245 ? -16.680 -5.129 23.375 1.00 96.12 245 ASP A O 1
ATOM 1884 N N . VAL A 1 246 ? -15.520 -4.932 21.465 1.00 96.88 246 VAL A N 1
ATOM 1885 C CA . VAL A 1 246 ? -15.619 -3.475 21.353 1.00 96.88 246 VAL A CA 1
ATOM 1886 C C . VAL A 1 246 ? -16.623 -3.117 20.259 1.00 96.88 246 VAL A C 1
ATOM 1888 O O . VAL A 1 246 ? -16.378 -3.416 19.086 1.00 96.88 246 VAL A O 1
ATOM 1891 N N . PRO A 1 247 ? -17.744 -2.451 20.590 1.00 97.06 247 PRO A N 1
ATOM 1892 C CA . PRO A 1 247 ? -18.725 -2.048 19.591 1.00 97.06 247 PRO A CA 1
ATOM 1893 C C . PRO A 1 247 ? -18.110 -1.146 18.513 1.00 97.06 247 PRO A C 1
ATOM 1895 O O . PRO A 1 247 ? -17.509 -0.116 18.814 1.00 97.06 247 PRO A O 1
ATOM 1898 N N . ALA A 1 248 ? -18.294 -1.522 17.248 1.00 97.56 248 ALA A N 1
ATOM 1899 C CA . ALA A 1 248 ? -17.884 -0.728 16.096 1.00 97.56 248 ALA A CA 1
ATOM 1900 C C . ALA A 1 248 ? -18.839 0.466 15.889 1.00 97.56 248 ALA A C 1
ATOM 1902 O O . ALA A 1 248 ? -20.035 0.245 15.678 1.00 97.56 248 ALA A O 1
ATOM 1903 N N . PRO A 1 249 ? -18.356 1.723 15.898 1.00 97.44 249 PRO A N 1
ATOM 1904 C CA . PRO A 1 249 ? -19.194 2.870 15.563 1.00 97.44 249 PRO A CA 1
ATOM 1905 C C . PRO A 1 249 ? -19.648 2.809 14.100 1.00 97.44 249 PRO A C 1
ATOM 1907 O O . PRO A 1 249 ? -18.846 2.557 13.205 1.00 97.44 249 PRO A O 1
ATOM 1910 N N . ALA A 1 250 ? -20.929 3.074 13.843 1.00 97.38 250 ALA A N 1
ATOM 1911 C CA . ALA A 1 250 ? -21.489 3.056 12.487 1.00 97.38 250 ALA A CA 1
ATOM 1912 C C . ALA A 1 250 ? -21.333 4.394 11.734 1.00 97.38 250 ALA A C 1
ATOM 1914 O O . ALA A 1 250 ? -21.575 4.460 10.530 1.00 97.38 250 ALA A O 1
ATOM 1915 N N . CYS A 1 251 ? -20.976 5.468 12.440 1.00 97.62 251 CYS A N 1
ATOM 1916 C CA . CYS A 1 251 ? -20.932 6.833 11.926 1.00 97.62 251 CYS A CA 1
ATOM 1917 C C . CYS A 1 251 ? -19.856 7.654 12.636 1.00 97.62 251 CYS A C 1
ATOM 1919 O O . CYS A 1 251 ? -19.422 7.315 13.736 1.00 97.62 251 CYS A O 1
ATOM 1921 N N . ILE A 1 252 ? -19.444 8.744 11.996 1.00 98.12 252 ILE A N 1
ATOM 1922 C CA . ILE A 1 252 ? -18.472 9.700 12.526 1.00 98.12 252 ILE A CA 1
ATOM 1923 C C . ILE A 1 252 ? -19.202 10.656 13.474 1.00 98.12 252 ILE A C 1
ATOM 1925 O O . ILE A 1 252 ? -20.159 11.314 13.055 1.00 98.12 252 ILE A O 1
ATOM 1929 N N . SER A 1 253 ? -18.754 10.701 14.730 1.00 94.62 253 SER A N 1
ATOM 1930 C CA . SER A 1 253 ? -19.253 11.616 15.766 1.00 94.62 253 SER A CA 1
ATOM 1931 C C . SER A 1 253 ? -18.939 13.071 15.456 1.00 94.62 253 SER A C 1
ATOM 1933 O O . SER A 1 253 ? -17.784 13.315 15.036 1.00 94.62 253 SER A O 1
#

pLDDT: mean 90.15, std 13.71, range [47.5, 98.75]

Radius of gyration: 27.85 Å; chains: 1; bounding box: 52×40×128 Å

Foldseek 3Di:
DDDDDDDDDDPDDDDPPPPPPPPPVPPPDDQLLVLQPDQDWHDQVSLVRLLQLQQVLQAQFWWFKAQDVVDHHWIFGDHHLLHTQKIWDFDDPDPDRQKIKMKGFPVDFAAAPVRHGDPATKIKIWMDGDHDIAIAIDHDDPPPDPVVLSCVSSVVFRWIWDGWDDDPPFIKTWTKDFDDDDPPDDDDADGPKMWTFIATSNSSYTFKIFIFHDDDPPVRRHHPDTPGMMGIGTDPPDHDDDDPPYDYDPHHD